Protein 3GZI (pdb70)

Nearest PDB structures (foldseek):
  3gzi-assembly1_A-2  TM=1.005E+00  e=3.594E-25  Shewanella loihica PV-4
  1rpw-assembly2_D  TM=6.498E-01  e=7.067E-05  Staphylococcus aureus
  5gpa-assembly1_A  TM=6.005E-01  e=4.406E-05  Halalkalibacterium halodurans C-125
  3ppb-assembly1_B  TM=5.880E-01  e=2.653E-04  Shewanella loihica PV-4
  3he0-assembly1_A  TM=5.519E-01  e=1.323E-03  Vibrio parahaemolyticus

CATH classification: 1.10.357.10

B-factor: mean 38.32, std 10.99, range [19.07, 81.08]

Structure (mmCIF, N/CA/C/O backbone):
data_3GZI
#
_entry.id   3GZI
#
_cell.length_a   77.830
_cell.length_b   45.836
_cell.length_c   68.694
_cell.angle_alpha   90.000
_cell.angle_beta   90.000
_cell.angle_gamma   90.000
#
_symmetry.space_group_name_H-M   'P 21 21 2'
#
loop_
_entity.id
_entity.type
_entity.pdbx_description
1 polymer 'Transcriptional regulator, TetR family'
2 non-polymer 'UNKNOWN LIGAND'
3 non-polymer 1,2-ETHANEDIOL
4 water water
#
loop_
_atom_site.group_PDB
_atom_site.id
_atom_site.type_symbol
_atom_site.label_atom_id
_atom_site.label_alt_id
_atom_site.label_comp_id
_atom_site.label_asym_id
_atom_site.label_entity_id
_atom_site.label_seq_id
_atom_site.pdbx_PDB_ins_code
_atom_site.Cartn_x
_atom_site.Cartn_y
_atom_site.Cartn_z
_atom_site.occupancy
_atom_site.B_iso_or_equiv
_atom_site.auth_seq_id
_atom_site.auth_comp_id
_atom_site.auth_asym_id
_atom_site.auth_atom_id
_atom_site.pdbx_PDB_model_num
ATOM 1 N N . VAL A 1 9 ? 11.766 7.087 62.738 1.00 52.23 8 VAL A N 1
ATOM 2 C CA . VAL A 1 9 ? 12.828 7.952 63.341 1.00 50.49 8 VAL A CA 1
ATOM 3 C C . VAL A 1 9 ? 13.866 8.253 62.251 1.00 48.54 8 VAL A C 1
ATOM 4 O O . VAL A 1 9 ? 14.300 7.358 61.514 1.00 49.59 8 VAL A O 1
ATOM 8 N N . GLY A 1 10 ? 14.243 9.519 62.146 1.00 44.81 9 GLY A N 1
ATOM 9 C CA . GLY A 1 10 ? 15.183 9.981 61.138 1.00 41.13 9 GLY A CA 1
ATOM 10 C C . GLY A 1 10 ? 14.693 9.799 59.713 1.00 38.12 9 GLY A C 1
ATOM 11 O O . GLY A 1 10 ? 13.507 9.623 59.474 1.00 33.60 9 GLY A O 1
ATOM 12 N N . ARG A 1 11 ? 15.630 9.832 58.772 1.00 37.18 10 ARG A N 1
ATOM 13 C CA . ARG A 1 11 ? 15.330 9.599 57.360 1.00 35.90 10 ARG A CA 1
ATOM 14 C C . ARG A 1 11 ? 16.053 8.355 56.878 1.00 31.10 10 ARG A C 1
ATOM 15 O O . ARG A 1 11 ? 17.124 8.467 56.288 1.00 31.52 10 ARG A O 1
ATOM 23 N N . PRO A 1 12 ? 15.456 7.165 57.115 1.00 27.97 11 PRO A N 1
ATOM 24 C CA . PRO A 1 12 ? 16.148 5.948 56.685 1.00 29.51 11 PRO A CA 1
ATOM 25 C C . PRO A 1 12 ? 16.219 5.805 55.175 1.00 28.86 11 PRO A C 1
ATOM 26 O O . PRO A 1 12 ? 15.360 6.313 54.439 1.00 30.24 11 PRO A O 1
ATOM 30 N N . SER A 1 13 ? 17.282 5.168 54.706 1.00 28.13 12 SER A N 1
ATOM 31 C CA . SER A 1 13 ? 17.442 4.900 53.274 1.00 28.51 12 SER A CA 1
ATOM 32 C C . SER A 1 13 ? 16.381 3.883 52.862 1.00 25.98 12 SER A C 1
ATOM 33 O O . SER A 1 13 ? 15.857 3.157 53.703 1.00 23.00 12 SER A O 1
ATOM 36 N N . GLY A 1 14 ? 16.036 3.844 51.580 1.00 28.25 13 GLY A N 1
ATOM 37 C CA . GLY A 1 14 ? 15.221 2.737 51.076 1.00 27.45 13 GLY A CA 1
ATOM 38 C C . GLY A 1 14 ? 15.805 1.380 51.403 1.00 28.44 13 GLY A C 1
ATOM 39 O O . GLY A 1 14 ? 15.057 0.422 51.711 1.00 25.54 13 GLY A O 1
ATOM 40 N N . ASP A 1 15 ? 17.143 1.311 51.384 1.00 29.47 14 ASP A N 1
ATOM 41 C CA . ASP A 1 15 ? 17.891 0.077 51.650 1.00 29.66 14 ASP A CA 1
ATOM 42 C C . ASP A 1 15 ? 17.713 -0.472 53.064 1.00 30.16 14 ASP A C 1
ATOM 43 O O . ASP A 1 15 ? 17.440 -1.695 53.236 1.00 28.86 14 ASP A O 1
ATOM 48 N N . THR A 1 16 ? 17.848 0.392 54.083 1.00 28.62 15 THR A N 1
ATOM 49 C CA . THR A 1 16 ? 17.586 -0.068 55.454 1.00 28.53 15 THR A CA 1
ATOM 50 C C . THR A 1 16 ? 16.100 -0.306 55.693 1.00 27.25 15 THR A C 1
ATOM 51 O O . THR A 1 16 ? 15.753 -1.233 56.419 1.00 28.09 15 THR A O 1
ATOM 55 N N . GLN A 1 17 ? 15.225 0.485 55.065 1.00 29.54 16 GLN A N 1
ATOM 56 C CA . GLN A 1 17 ? 13.778 0.268 55.207 1.00 30.71 16 GLN A CA 1
ATOM 57 C C . GLN A 1 17 ? 13.398 -1.100 54.684 1.00 32.27 16 GLN A C 1
ATOM 58 O O . GLN A 1 17 ? 12.642 -1.814 55.336 1.00 31.07 16 GLN A O 1
ATOM 64 N N . ASN A 1 18 ? 13.884 -1.417 53.478 1.00 29.91 17 ASN A N 1
ATOM 65 C CA . ASN A 1 18 ? 13.663 -2.712 52.861 1.00 30.11 17 ASN A CA 1
ATOM 66 C C . ASN A 1 18 ? 14.116 -3.890 53.723 1.00 27.98 17 ASN A C 1
ATOM 67 O O . ASN A 1 18 ? 13.417 -4.903 53.803 1.00 30.32 17 ASN A O 1
ATOM 72 N N A ARG A 1 19 ? 15.291 -3.749 54.322 0.50 28.40 18 ARG A N 1
ATOM 73 N N B ARG A 1 19 ? 15.300 -3.779 54.336 0.50 29.04 18 ARG A N 1
ATOM 74 C CA A ARG A 1 19 ? 15.820 -4.723 55.236 0.50 28.63 18 ARG A CA 1
ATOM 75 C CA B ARG A 1 19 ? 15.798 -4.800 55.254 0.50 30.27 18 ARG A CA 1
ATOM 76 C C A ARG A 1 19 ? 14.890 -4.958 56.430 0.50 30.06 18 ARG A C 1
ATOM 77 C C B ARG A 1 19 ? 14.866 -4.978 56.448 0.50 30.93 18 ARG A C 1
ATOM 78 O O A ARG A 1 19 ? 14.638 -6.102 56.818 0.50 32.18 18 ARG A O 1
ATOM 79 O O B ARG A 1 19 ? 14.585 -6.109 56.857 0.50 32.96 18 ARG A O 1
ATOM 94 N N . ASP A 1 20 ? 14.428 -3.861 57.022 1.00 30.29 19 ASP A N 1
ATOM 95 C CA . ASP A 1 20 ? 13.497 -3.887 58.161 1.00 32.38 19 ASP A CA 1
ATOM 96 C C . ASP A 1 20 ? 12.108 -4.372 57.749 1.00 31.71 19 ASP A C 1
ATOM 97 O O . ASP A 1 20 ? 11.468 -5.031 58.530 1.00 33.80 19 ASP A O 1
ATOM 102 N N . LYS A 1 21 ? 11.677 -4.090 56.517 1.00 32.82 20 LYS A N 1
ATOM 103 C CA . LYS A 1 21 ? 10.422 -4.654 55.984 1.00 33.62 20 LYS A CA 1
ATOM 104 C C . LYS A 1 21 ? 10.440 -6.181 55.963 1.00 31.42 20 LYS A C 1
ATOM 105 O O . LYS A 1 21 ? 9.453 -6.826 56.317 1.00 31.62 20 LYS A O 1
ATOM 111 N N . LEU A 1 22 ? 11.568 -6.770 55.558 1.00 31.34 21 LEU A N 1
ATOM 112 C CA . LEU A 1 22 ? 11.725 -8.205 55.548 1.00 28.01 21 LEU A CA 1
ATOM 113 C C . LEU A 1 22 ? 11.655 -8.794 56.948 1.00 28.92 21 LEU A C 1
ATOM 114 O O . LEU A 1 22 ? 10.980 -9.815 57.168 1.00 30.72 21 LEU A O 1
ATOM 119 N N A ILE A 1 23 ? 12.337 -8.161 57.899 0.50 28.43 22 ILE A N 1
ATOM 120 N N B ILE A 1 23 ? 12.348 -8.148 57.886 0.50 27.91 22 ILE A N 1
ATOM 121 C CA A ILE A 1 23 ? 12.314 -8.638 59.277 0.50 28.94 22 ILE A CA 1
ATOM 122 C CA B ILE A 1 23 ? 12.316 -8.534 59.297 0.50 28.80 22 ILE A CA 1
ATOM 123 C C A ILE A 1 23 ? 10.896 -8.507 59.849 0.50 32.43 22 ILE A C 1
ATOM 124 C C B ILE A 1 23 ? 10.886 -8.517 59.794 0.50 32.06 22 ILE A C 1
ATOM 125 O O A ILE A 1 23 ? 10.429 -9.411 60.551 0.50 31.18 22 ILE A O 1
ATOM 126 O O B ILE A 1 23 ? 10.410 -9.488 60.391 0.50 30.09 22 ILE A O 1
ATOM 135 N N . LEU A 1 24 ? 10.197 -7.407 59.535 1.00 35.27 23 LEU A N 1
ATOM 136 C CA . LEU A 1 24 ? 8.819 -7.253 59.985 1.00 38.77 23 LEU A CA 1
ATOM 137 C C . LEU A 1 24 ? 7.919 -8.344 59.381 1.00 36.33 23 LEU A C 1
ATOM 138 O O . LEU A 1 24 ? 7.180 -8.989 60.106 1.00 35.19 23 LEU A O 1
ATOM 143 N N . ALA A 1 25 ? 8.012 -8.549 58.068 1.00 33.40 24 ALA A N 1
ATOM 144 C CA . ALA A 1 25 ? 7.248 -9.592 57.382 1.00 32.48 24 ALA A CA 1
ATOM 145 C C . ALA A 1 25 ? 7.486 -10.983 57.957 1.00 35.38 24 ALA A C 1
ATOM 146 O O . ALA A 1 25 ? 6.554 -11.755 58.109 1.00 38.16 24 A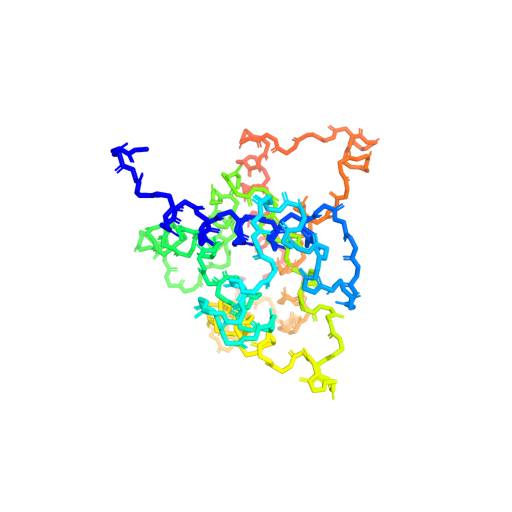LA A O 1
ATOM 148 N N . ALA A 1 26 ? 8.742 -11.317 58.246 1.00 36.58 25 ALA A N 1
ATOM 149 C CA . ALA A 1 26 ? 9.080 -12.571 58.947 1.00 35.38 25 ALA A CA 1
ATOM 150 C C . ALA A 1 26 ? 8.397 -12.663 60.289 1.00 38.51 25 ALA A C 1
ATOM 151 O O . ALA A 1 26 ? 7.823 -13.703 60.613 1.00 36.75 25 ALA A O 1
ATOM 153 N N . ARG A 1 27 ? 8.455 -11.590 61.074 1.00 38.16 26 ARG A N 1
ATOM 154 C CA . ARG A 1 27 ? 7.826 -11.589 62.383 1.00 42.17 26 ARG A CA 1
ATOM 155 C C . ARG A 1 27 ? 6.287 -11.840 62.262 1.00 45.16 26 ARG A C 1
ATOM 156 O O . ARG A 1 27 ? 5.725 -12.588 63.060 1.00 45.46 26 ARG A O 1
ATOM 164 N N . ASN A 1 28 ? 5.639 -11.243 61.252 1.00 43.63 27 ASN A N 1
ATOM 165 C CA . ASN A 1 28 ? 4.187 -11.403 61.061 1.00 46.52 27 ASN A CA 1
ATOM 166 C C . ASN A 1 28 ? 3.768 -12.755 60.522 1.00 49.25 27 ASN A C 1
ATOM 167 O O . ASN A 1 28 ? 2.786 -13.308 60.979 1.00 51.34 27 ASN A O 1
ATOM 172 N N . LEU A 1 29 ? 4.521 -13.320 59.585 1.00 56.11 28 LEU A N 1
ATOM 173 C CA . LEU A 1 29 ? 4.249 -14.684 59.109 1.00 62.15 28 LEU A CA 1
ATOM 174 C C . LEU A 1 29 ? 4.644 -15.747 60.166 1.00 66.03 28 LEU A C 1
ATOM 175 O O . LEU A 1 29 ? 4.803 -16.928 59.831 1.00 68.87 28 LEU A O 1
ATOM 180 N N . PHE A 1 30 ? 4.776 -15.305 61.426 1.00 66.13 29 PHE A N 1
ATOM 181 C CA . PHE A 1 30 ? 5.147 -16.125 62.574 1.00 65.38 29 PHE A CA 1
ATOM 182 C C . PHE A 1 30 ? 4.140 -15.877 63.700 1.00 66.87 29 PHE A C 1
ATOM 183 O O . PHE A 1 30 ? 3.578 -16.814 64.237 1.00 69.90 29 PHE A O 1
ATOM 191 N N . ILE A 1 31 ? 3.955 -14.613 64.079 1.00 66.87 30 ILE A N 1
ATOM 192 C CA . ILE A 1 31 ? 2.946 -14.231 65.058 1.00 68.26 30 ILE A CA 1
ATOM 193 C C . ILE A 1 31 ? 1.549 -14.529 64.500 1.00 69.18 30 ILE A C 1
ATOM 194 O O . ILE A 1 31 ? 0.759 -15.206 65.148 1.00 69.46 30 ILE A O 1
ATOM 199 N N . GLU A 1 32 ? 1.270 -14.042 63.292 1.00 69.96 31 GLU A N 1
ATOM 200 C CA . GLU A 1 32 ? -0.092 -14.033 62.741 1.00 71.72 31 GLU A CA 1
ATOM 201 C C . GLU A 1 32 ? -0.514 -15.219 61.873 1.00 71.55 31 GLU A C 1
ATOM 202 O O . GLU A 1 32 ? -1.714 -15.472 61.764 1.00 71.58 31 GLU A O 1
ATOM 208 N N . ARG A 1 33 ? 0.422 -15.934 61.249 1.00 71.04 32 ARG A N 1
ATOM 209 C CA . ARG A 1 33 ? 0.053 -16.695 60.049 1.00 71.71 32 ARG A CA 1
ATOM 210 C C . ARG A 1 33 ? 0.912 -17.959 59.747 1.00 71.15 32 ARG A C 1
ATOM 211 O O . ARG A 1 33 ? 1.381 -18.589 60.692 1.00 67.39 32 ARG A O 1
ATOM 213 N N . PRO A 1 34 ? 1.099 -18.327 58.436 1.00 73.52 33 PRO A N 1
ATOM 214 C CA . PRO A 1 34 ? 1.586 -19.657 57.970 1.00 74.15 33 PRO A CA 1
ATOM 215 C C . PRO A 1 34 ? 2.635 -20.456 58.785 1.00 75.53 33 PRO A C 1
ATOM 216 O O . PRO A 1 34 ? 3.193 -19.969 59.779 1.00 75.39 33 PRO A O 1
ATOM 220 N N . TYR A 1 35 ? 2.884 -21.688 58.333 1.00 75.85 34 TYR A N 1
ATOM 221 C CA . TYR A 1 35 ? 3.671 -22.656 59.092 1.00 77.96 34 TYR A CA 1
ATOM 222 C C . TYR A 1 35 ? 5.150 -22.745 58.647 1.00 79.45 34 TYR A C 1
ATOM 223 O O . TYR A 1 35 ? 5.970 -21.900 59.030 1.00 79.37 34 TYR A O 1
ATOM 225 N N . ALA A 1 36 ? 5.495 -23.759 57.854 1.00 81.08 35 ALA A N 1
ATOM 226 C CA . ALA A 1 36 ? 6.902 -24.171 57.713 1.00 80.50 35 ALA A CA 1
ATOM 227 C C . ALA A 1 36 ? 7.585 -23.481 56.537 1.00 79.61 35 ALA A C 1
ATOM 228 O O . ALA A 1 36 ? 8.302 -22.462 56.713 1.00 77.34 35 ALA A O 1
ATOM 230 N N . GLN A 1 37 ? 7.352 -24.045 55.347 1.00 77.20 36 GLN A N 1
ATOM 231 C CA . GLN A 1 37 ? 7.893 -23.508 54.113 1.00 76.01 36 GLN A CA 1
ATOM 232 C C . GLN A 1 37 ? 6.972 -22.406 53.561 1.00 72.91 36 GLN A C 1
ATOM 233 O O . GLN A 1 37 ? 6.253 -22.601 52.573 1.00 74.04 36 GLN A O 1
ATOM 235 N N . VAL A 1 38 ? 6.986 -21.259 54.243 1.00 68.37 37 VAL A N 1
ATOM 236 C CA . VAL A 1 38 ? 6.633 -19.987 53.627 1.00 61.61 37 VAL A CA 1
ATOM 237 C C . VAL A 1 38 ? 7.829 -19.716 52.764 1.00 54.98 37 VAL A C 1
ATOM 238 O O . VAL A 1 38 ? 8.952 -19.849 53.225 1.00 56.18 37 VAL A O 1
ATOM 242 N N . SER A 1 39 ? 7.609 -19.363 51.513 1.00 50.92 38 SER A N 1
ATOM 243 C CA . SER A 1 39 ? 8.708 -19.206 50.590 1.00 47.89 38 SER A CA 1
ATOM 244 C C . SER A 1 39 ? 9.345 -17.823 50.739 1.00 44.91 38 SER A C 1
ATOM 245 O O . SER A 1 39 ? 8.792 -16.922 51.352 1.00 38.66 38 SER A O 1
ATOM 248 N N . ILE A 1 40 ? 10.516 -17.676 50.141 1.00 44.31 39 ILE A N 1
ATOM 249 C CA . ILE A 1 40 ? 11.140 -16.376 50.008 1.00 43.32 39 ILE A CA 1
ATOM 250 C C . ILE A 1 40 ? 10.193 -15.431 49.257 1.00 44.56 39 ILE A C 1
ATOM 251 O O . ILE A 1 40 ? 9.986 -14.294 49.692 1.00 44.55 39 ILE A O 1
ATOM 256 N N A ARG A 1 41 ? 9.617 -15.907 48.148 0.50 45.01 40 ARG A N 1
ATOM 257 N N B ARG A 1 41 ? 9.596 -15.908 48.168 0.50 45.71 40 ARG A N 1
ATOM 258 C CA A ARG A 1 41 ? 8.715 -15.091 47.309 0.50 45.39 40 ARG A CA 1
ATOM 259 C CA B ARG A 1 41 ? 8.753 -15.056 47.321 0.50 46.95 40 ARG A CA 1
ATOM 260 C C A ARG A 1 41 ? 7.572 -14.494 48.132 0.50 44.81 40 ARG A C 1
ATOM 261 C C B ARG A 1 41 ? 7.535 -14.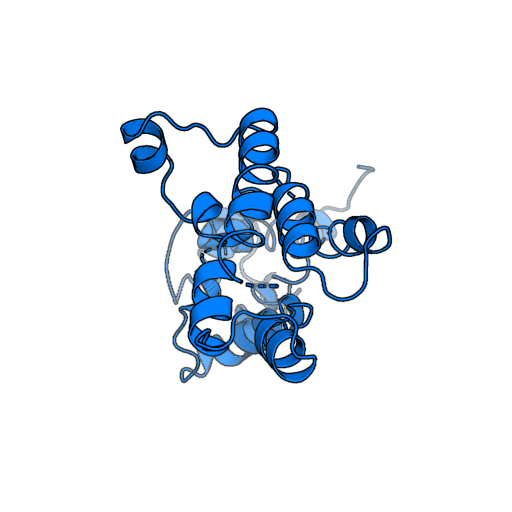511 48.089 0.50 45.61 40 ARG A C 1
ATOM 262 O O A ARG A 1 41 ? 7.248 -13.318 47.991 0.50 45.52 40 ARG A O 1
ATOM 263 O O B ARG A 1 41 ? 7.125 -13.375 47.869 0.50 46.66 40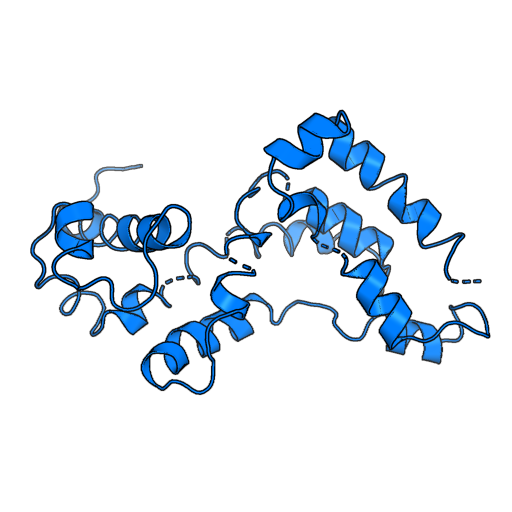 ARG A O 1
ATOM 278 N N . GLU A 1 42 ? 6.991 -15.305 49.009 1.00 44.56 41 GLU A N 1
ATOM 279 C CA . GLU A 1 42 ? 5.890 -14.870 49.866 1.00 46.81 41 GLU A CA 1
ATOM 280 C C . GLU A 1 42 ? 6.284 -13.840 50.935 1.00 46.44 41 GLU A C 1
ATOM 281 O O . GLU A 1 42 ? 5.528 -12.886 51.202 1.00 47.25 41 GLU A O 1
ATOM 287 N N . ILE A 1 43 ? 7.436 -14.048 51.575 1.00 42.48 42 ILE A N 1
ATOM 288 C CA . ILE A 1 43 ? 7.950 -13.074 52.546 1.00 40.74 42 ILE A CA 1
ATOM 289 C C . ILE A 1 43 ? 8.182 -11.729 51.844 1.00 37.45 42 ILE A C 1
ATOM 290 O O . ILE A 1 43 ? 7.816 -10.682 52.379 1.00 36.48 42 ILE A O 1
ATOM 295 N N . ALA A 1 44 ? 8.826 -11.770 50.673 1.00 35.51 43 ALA A N 1
ATOM 296 C CA . ALA A 1 44 ? 9.186 -10.552 49.923 1.00 36.25 43 ALA A CA 1
ATOM 297 C C . ALA A 1 44 ? 7.947 -9.824 49.395 1.00 35.52 43 ALA A C 1
ATOM 298 O O . ALA A 1 44 ? 7.905 -8.597 49.334 1.00 34.76 43 ALA A O 1
ATOM 300 N N . SER A 1 45 ? 6.942 -10.587 49.000 1.00 36.17 44 SER A N 1
ATOM 301 C CA . SER A 1 45 ? 5.655 -10.016 48.586 1.00 41.39 44 SER A CA 1
ATOM 302 C C . SER A 1 45 ? 4.948 -9.327 49.787 1.00 40.45 44 SER A C 1
ATOM 303 O O . SER A 1 45 ? 4.467 -8.196 49.673 1.00 38.10 44 SER A O 1
ATOM 306 N N . LEU A 1 46 ? 4.940 -9.970 50.948 1.00 41.04 45 LEU A N 1
ATOM 307 C CA . LEU A 1 46 ? 4.399 -9.314 52.138 1.00 40.78 45 LEU A CA 1
ATOM 308 C C . LEU A 1 46 ? 5.189 -8.008 52.480 1.00 41.85 45 LEU A C 1
ATOM 309 O O . LEU A 1 46 ? 4.597 -6.971 52.788 1.00 37.69 45 LEU A O 1
ATOM 314 N N . ALA A 1 47 ? 6.520 -8.061 52.371 1.00 41.73 46 ALA A N 1
ATOM 315 C CA . ALA A 1 47 ? 7.403 -6.928 52.719 1.00 39.21 46 ALA A CA 1
ATOM 316 C C . ALA A 1 47 ? 7.287 -5.822 51.707 1.00 39.86 46 ALA A C 1
ATOM 317 O O . ALA A 1 47 ? 7.513 -4.649 52.012 1.00 38.97 46 ALA A O 1
ATOM 319 N N . GLY A 1 48 ? 6.972 -6.207 50.473 1.00 41.27 47 GLY A N 1
ATOM 320 C CA . GLY A 1 48 ? 6.921 -5.286 49.378 1.00 38.59 47 GLY A CA 1
ATOM 321 C C . GLY A 1 48 ? 8.299 -5.013 48.822 1.00 41.21 47 GLY A C 1
ATOM 322 O O . GLY A 1 48 ? 8.551 -3.887 48.389 1.00 42.22 47 GLY A O 1
ATOM 323 N N . THR A 1 49 ? 9.167 -6.041 48.787 1.00 38.77 48 THR A N 1
ATOM 324 C CA . THR A 1 49 ? 10.553 -5.919 48.295 1.00 37.05 48 THR A CA 1
ATOM 325 C C . THR A 1 49 ? 10.839 -6.957 47.229 1.00 36.30 48 THR A C 1
ATOM 326 O O . THR A 1 49 ? 10.109 -7.917 47.100 1.00 37.84 48 THR A O 1
ATOM 330 N N . ASP A 1 50 ? 11.911 -6.746 46.473 1.00 40.18 49 ASP A N 1
ATOM 331 C CA . ASP A 1 50 ? 12.493 -7.774 45.610 1.00 42.88 49 ASP A CA 1
ATOM 332 C C . ASP A 1 50 ? 12.800 -9.007 46.437 1.00 43.20 49 ASP A C 1
ATOM 333 O O . ASP A 1 50 ? 13.382 -8.871 47.503 1.00 41.06 49 ASP A O 1
ATOM 338 N N . PRO A 1 51 ? 12.382 -10.211 45.968 1.00 46.44 50 PRO A N 1
ATOM 339 C CA . PRO A 1 51 ? 12.668 -11.454 46.693 1.00 45.56 50 PRO A CA 1
ATOM 340 C C . PRO A 1 51 ? 14.164 -11.772 46.809 1.00 41.48 50 PRO A C 1
ATOM 341 O O . PRO A 1 51 ? 14.557 -12.530 47.693 1.00 43.54 50 PRO A O 1
ATOM 345 N N . GLY A 1 52 ? 14.961 -11.196 45.924 1.00 38.88 51 GLY A N 1
ATOM 346 C CA . GLY A 1 52 ? 16.411 -11.328 45.952 1.00 37.81 51 GLY A CA 1
ATOM 347 C C . GLY A 1 52 ? 17.077 -10.713 47.172 1.00 35.67 51 GLY A C 1
ATOM 348 O O . GLY A 1 52 ? 18.202 -11.088 47.501 1.00 33.07 51 GLY A O 1
ATOM 349 N N . LEU A 1 53 ? 16.403 -9.762 47.822 1.00 33.78 52 LEU A N 1
ATOM 350 C CA . LEU A 1 53 ? 16.948 -9.112 49.014 1.00 31.35 52 LEU A CA 1
ATOM 351 C C . LEU A 1 53 ? 17.019 -9.979 50.263 1.00 29.59 52 LEU A C 1
ATOM 352 O O . LEU A 1 53 ? 17.716 -9.621 51.182 1.00 31.73 52 LEU A O 1
ATOM 357 N N A ILE A 1 54 ? 16.304 -11.104 50.303 0.50 29.44 53 ILE A N 1
ATOM 358 N N B ILE A 1 54 ? 16.291 -11.094 50.312 0.50 29.38 53 ILE A N 1
ATOM 359 C CA A ILE A 1 54 ? 16.387 -12.002 51.441 0.50 29.65 53 ILE A CA 1
ATOM 360 C CA B ILE A 1 54 ? 16.394 -11.995 51.445 0.50 29.59 53 ILE A CA 1
ATOM 361 C C A ILE A 1 54 ? 17.782 -12.642 51.464 0.50 30.36 53 ILE A C 1
ATOM 362 C C B ILE A 1 54 ? 17.796 -12.618 51.456 0.50 30.15 53 ILE A C 1
ATOM 363 O O A ILE A 1 54 ? 18.498 -12.577 52.471 0.50 29.88 53 ILE A O 1
ATOM 364 O O B ILE A 1 54 ? 18.527 -12.524 52.449 0.50 29.38 53 ILE A O 1
ATOM 373 N N . ARG A 1 55 ? 18.176 -13.237 50.349 1.00 31.03 54 ARG A N 1
ATOM 374 C CA . ARG A 1 55 ? 19.519 -13.774 50.228 1.00 31.94 54 ARG A CA 1
ATOM 375 C C . ARG A 1 55 ? 20.570 -12.652 50.300 1.00 31.70 54 ARG A C 1
ATOM 376 O O . ARG A 1 55 ? 21.607 -12.855 50.941 1.00 33.48 54 ARG A O 1
ATOM 379 N N . TYR A 1 56 ? 20.293 -11.457 49.748 1.00 31.13 55 TYR A N 1
ATOM 380 C CA . TYR A 1 56 ? 21.266 -10.374 49.798 1.00 30.89 55 TYR A CA 1
ATOM 381 C C . TYR A 1 56 ? 21.558 -9.945 51.239 1.00 32.71 55 TYR A C 1
ATOM 382 O O . TYR A 1 56 ? 22.728 -9.878 51.649 1.00 31.96 55 TYR A O 1
ATOM 391 N N . TYR A 1 57 ? 20.520 -9.619 52.000 1.00 31.61 56 TYR A N 1
ATOM 392 C CA . TYR A 1 57 ? 20.712 -9.132 53.376 1.00 30.40 56 TYR A CA 1
ATOM 393 C 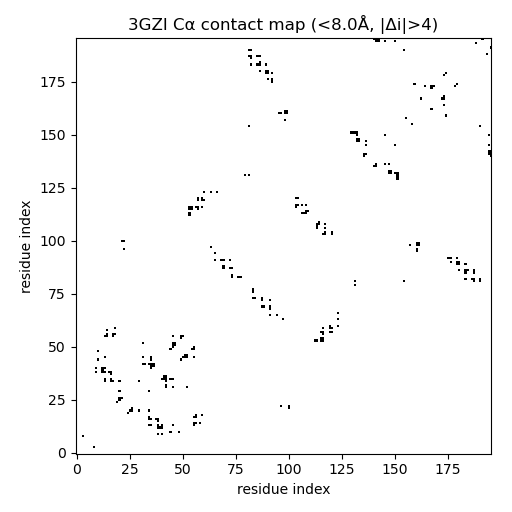C . TYR A 1 57 ? 21.008 -10.214 54.370 1.00 30.83 56 TYR A C 1
ATOM 394 O O . TYR A 1 57 ? 21.706 -9.978 55.354 1.00 30.65 56 TYR A O 1
ATOM 403 N N . PHE A 1 58 ? 20.458 -11.399 54.156 1.00 30.57 57 PHE A N 1
ATOM 404 C CA . PHE A 1 58 ? 20.490 -12.413 55.216 1.00 31.73 57 PHE A CA 1
ATOM 405 C C . PHE A 1 58 ? 21.144 -13.743 54.839 1.00 31.14 57 PHE A C 1
ATOM 406 O O . PHE A 1 58 ? 21.325 -14.565 55.709 1.00 33.12 57 PHE A O 1
ATOM 414 N N . GLY A 1 59 ? 21.474 -13.962 53.570 1.00 33.11 58 GLY A N 1
ATOM 415 C CA . GLY A 1 59 ? 22.056 -15.252 53.132 1.00 32.16 58 GLY A CA 1
ATOM 416 C C . GLY A 1 59 ? 20.990 -16.305 52.912 1.00 33.69 58 GLY A C 1
ATOM 417 O O . GLY A 1 59 ? 20.928 -16.947 51.876 1.00 36.62 58 GLY A O 1
ATOM 418 N N . SER A 1 60 ? 20.133 -16.505 53.901 1.00 32.09 59 SER A N 1
ATOM 419 C CA . SER A 1 60 ? 19.100 -17.535 53.806 1.00 34.65 59 SER A CA 1
ATOM 420 C C . SER A 1 60 ? 17.845 -17.088 54.506 1.00 31.12 59 SER A C 1
ATOM 421 O O . SER A 1 60 ? 17.873 -16.176 55.296 1.00 31.73 59 SER A O 1
ATOM 424 N N . LYS A 1 61 ? 16.737 -17.758 54.210 1.00 32.67 60 LYS A N 1
ATOM 425 C CA . LYS A 1 61 ? 15.470 -17.575 54.904 1.00 36.24 60 LYS A CA 1
ATOM 426 C C . LYS A 1 61 ? 15.578 -17.897 56.406 1.00 33.36 60 LYS A C 1
ATOM 427 O O . LYS A 1 61 ? 14.948 -17.243 57.259 1.00 32.07 60 LYS A O 1
ATOM 433 N N . GLU A 1 62 ? 16.377 -18.921 56.711 1.00 35.49 61 GLU A N 1
ATOM 434 C CA . GLU A 1 62 ? 16.596 -19.364 58.090 1.00 34.09 61 GLU A CA 1
ATOM 435 C C . GLU A 1 62 ? 17.327 -18.300 58.899 1.00 33.08 61 GLU A C 1
ATOM 436 O O . GLU A 1 62 ? 16.976 -18.026 60.057 1.00 29.42 61 GLU A O 1
ATOM 442 N N . LYS A 1 63 ? 18.310 -17.652 58.286 1.00 31.37 62 LYS A N 1
ATOM 443 C CA . LYS A 1 63 ? 19.020 -16.556 58.959 1.00 27.87 62 LYS A CA 1
ATOM 444 C C . LYS A 1 63 ? 18.161 -15.292 59.104 1.00 29.19 62 LYS A C 1
ATOM 445 O O . LYS A 1 63 ? 18.300 -14.560 60.093 1.00 32.08 62 LYS A O 1
ATOM 451 N N . LEU A 1 64 ? 17.268 -15.040 58.147 1.00 27.87 63 LEU A N 1
ATOM 452 C CA . LEU A 1 64 ? 16.283 -13.977 58.299 1.00 29.76 63 LEU A CA 1
ATOM 453 C C . LEU A 1 64 ? 15.433 -14.234 59.541 1.00 29.01 63 LEU A C 1
ATOM 454 O O . LEU A 1 64 ? 15.276 -13.354 60.397 1.00 28.61 63 LEU A O 1
ATOM 459 N N . PHE A 1 65 ? 14.909 -15.447 59.661 1.00 30.97 64 PHE A N 1
ATOM 460 C CA . PHE A 1 65 ? 14.125 -15.803 60.851 1.00 28.32 64 PHE A CA 1
ATOM 461 C C . PHE A 1 65 ? 14.904 -15.729 62.156 1.00 30.63 64 PHE A C 1
ATOM 462 O O . PHE A 1 65 ? 14.389 -15.166 63.138 1.00 28.47 64 PHE A O 1
ATOM 470 N N A SER A 1 66 ? 16.126 -16.270 62.215 0.50 29.99 65 SER A N 1
ATOM 471 N N B SER A 1 66 ? 16.118 -16.286 62.177 0.50 29.94 65 SER A N 1
ATOM 472 C CA A SER A 1 66 ? 16.910 -16.129 63.465 0.50 31.10 65 SER A CA 1
ATOM 473 C CA B SER A 1 66 ? 16.989 -16.170 63.359 0.50 31.36 65 SER A CA 1
ATOM 474 C C A SER A 1 66 ? 17.200 -14.667 63.793 0.50 32.74 65 SER A C 1
ATOM 475 C C B SER A 1 66 ? 17.198 -14.706 63.761 0.50 32.87 65 SER A C 1
ATOM 476 O O A SER A 1 66 ? 17.146 -14.266 64.966 0.50 33.26 65 SER A O 1
ATOM 477 O O B SER A 1 66 ? 17.095 -14.352 64.944 0.50 33.79 65 SER A O 1
ATOM 482 N N . THR A 1 67 ? 17.526 -13.875 62.775 1.00 30.31 66 THR A N 1
ATOM 483 C CA . THR A 1 67 ? 17.792 -12.449 62.995 1.00 33.13 66 THR A CA 1
ATOM 484 C C . THR A 1 67 ? 16.526 -11.735 63.527 1.00 31.75 66 THR A C 1
ATOM 485 O O . THR A 1 67 ? 16.587 -10.981 64.472 1.00 32.05 66 THR A O 1
ATOM 497 N N . ILE A 1 69 ? 14.258 -13.124 65.333 1.00 35.35 68 ILE A N 1
ATOM 498 C CA . ILE A 1 69 ? 14.042 -13.587 66.719 1.00 35.51 68 ILE A CA 1
ATOM 499 C C . ILE A 1 69 ? 14.925 -12.772 67.677 1.00 32.97 68 ILE A C 1
ATOM 500 O O . ILE A 1 69 ? 14.458 -12.267 68.716 1.00 35.57 68 ILE A O 1
ATOM 505 N N . HIS A 1 70 ? 16.189 -12.582 67.307 1.00 31.20 69 HIS A N 1
ATOM 506 C CA . HIS A 1 70 ? 17.106 -11.815 68.175 1.00 33.22 69 HIS A CA 1
ATOM 507 C C . HIS A 1 70 ? 16.652 -10.370 68.311 1.00 33.98 69 HIS A C 1
ATOM 508 O O . HIS A 1 70 ? 16.618 -9.824 69.431 1.00 34.14 69 HIS A O 1
ATOM 515 N N . GLU A 1 71 ? 16.272 -9.748 67.189 1.00 31.92 70 GLU A N 1
ATOM 516 C CA . GLU A 1 71 ? 15.871 -8.354 67.203 1.00 32.28 70 GLU A CA 1
ATOM 517 C C . GLU A 1 71 ? 14.602 -8.169 67.987 1.00 28.98 70 GLU A C 1
ATOM 518 O O . GLU A 1 71 ? 14.457 -7.190 68.701 1.00 34.27 70 GLU A O 1
ATOM 524 N N . THR A 1 72 ? 13.673 -9.092 67.864 1.00 31.17 71 THR A N 1
ATOM 525 C CA . THR A 1 72 ? 12.427 -9.028 68.611 1.00 32.42 71 THR A CA 1
ATOM 526 C C . THR A 1 72 ? 12.684 -9.160 70.119 1.00 33.29 71 THR A C 1
ATOM 527 O O . THR A 1 72 ? 12.031 -8.489 70.912 1.00 32.75 71 THR A O 1
ATOM 531 N N . ALA A 1 73 ? 13.653 -10.012 70.489 1.00 30.47 72 ALA A N 1
ATOM 532 C CA . ALA A 1 73 ? 13.968 -10.355 71.869 1.00 30.08 72 ALA A CA 1
ATOM 533 C C . ALA A 1 73 ? 14.797 -9.320 72.585 1.00 34.08 72 ALA A C 1
ATOM 534 O O . ALA A 1 73 ? 14.641 -9.179 73.799 1.00 34.36 72 ALA A O 1
ATOM 544 N N . PRO A 1 75 ? 15.039 -5.996 73.128 1.00 32.92 74 PRO A N 1
ATOM 545 C CA . PRO A 1 75 ? 14.500 -5.025 74.074 1.00 36.18 74 PRO A CA 1
ATOM 546 C C . PRO A 1 75 ? 13.695 -5.669 75.206 1.00 33.73 74 PRO A C 1
ATOM 547 O O . PRO A 1 75 ? 13.645 -5.131 76.310 1.00 37.04 74 PRO A O 1
ATOM 551 N N . VAL A 1 76 ? 13.058 -6.798 74.917 1.00 33.23 75 VAL A N 1
ATOM 552 C CA . VAL A 1 76 ? 12.336 -7.564 75.914 1.00 32.86 75 VAL A CA 1
ATOM 553 C C . VAL A 1 76 ? 13.312 -8.032 77.011 1.00 30.67 75 VAL A C 1
ATOM 554 O O . VAL A 1 76 ? 13.047 -7.807 78.191 1.00 34.02 75 VAL A O 1
ATOM 558 N N . LEU A 1 77 ? 14.419 -8.686 76.616 1.00 27.80 76 LEU A N 1
ATOM 559 C CA . LEU A 1 77 ? 15.417 -9.183 77.557 1.00 30.53 76 LEU A CA 1
ATOM 560 C C . LEU A 1 77 ? 16.099 -8.041 78.293 1.00 30.58 76 LEU A C 1
ATOM 561 O O . LEU A 1 77 ? 16.479 -8.202 79.451 1.00 30.75 76 LEU A O 1
ATOM 566 N N . ALA A 1 78 ? 16.283 -6.901 77.621 1.00 31.71 77 ALA A N 1
ATOM 567 C CA . ALA A 1 78 ? 16.900 -5.735 78.274 1.00 33.66 77 ALA A CA 1
ATOM 568 C C . ALA A 1 78 ? 15.978 -5.235 79.395 1.00 33.47 77 ALA A C 1
ATOM 569 O O . ALA A 1 78 ? 16.415 -5.018 80.520 1.00 32.97 77 ALA A O 1
ATOM 571 N N . GLN A 1 79 ? 14.702 -5.070 79.080 1.00 33.60 78 GLN A N 1
ATOM 572 C CA . GLN A 1 79 ? 13.730 -4.665 80.087 1.00 33.35 78 GLN A CA 1
ATOM 573 C C . GLN A 1 79 ? 13.655 -5.638 81.290 1.00 30.59 78 GLN A C 1
ATOM 574 O O . GLN A 1 79 ? 13.665 -5.189 82.428 1.00 31.73 78 GLN A O 1
ATOM 580 N N A LEU A 1 80 ? 13.602 -6.937 81.030 0.50 31.00 79 LEU A N 1
ATOM 581 N N B LEU A 1 80 ? 13.559 -6.948 81.038 0.50 31.88 79 LEU A N 1
ATOM 582 C CA A LEU A 1 80 ? 13.559 -7.919 82.107 0.50 30.57 79 LEU A CA 1
ATOM 583 C CA B LEU A 1 80 ? 13.582 -7.955 82.125 0.50 32.52 79 LEU A CA 1
ATOM 584 C C A LEU A 1 80 ? 14.834 -7.892 82.949 0.50 32.37 79 LEU A C 1
ATOM 585 C C B LEU A 1 80 ? 14.835 -7.822 82.966 0.50 33.17 79 LEU A C 1
ATOM 586 O O A LEU A 1 80 ? 14.777 -8.039 84.175 0.50 32.58 79 LEU A O 1
ATOM 587 O O B LEU A 1 80 ? 14.771 -7.854 84.199 0.50 33.16 79 LEU A O 1
ATOM 596 N N . HIS A 1 81 ? 15.984 -7.708 82.299 1.00 32.36 80 HIS A N 1
ATOM 597 C CA . HIS A 1 81 ? 17.256 -7.644 83.017 1.00 33.02 80 HIS A CA 1
ATOM 598 C C . HIS A 1 81 ? 17.286 -6.403 83.906 1.00 34.78 80 HIS A C 1
ATOM 599 O O . HIS A 1 81 ? 17.672 -6.470 85.073 1.00 34.18 80 HIS A O 1
ATOM 606 N N . LYS A 1 82 ? 16.811 -5.294 83.365 1.00 35.99 81 LYS A N 1
ATOM 607 C CA . LYS A 1 82 ? 16.727 -4.038 84.111 1.00 37.92 81 LYS A CA 1
ATOM 608 C C . LYS A 1 82 ? 15.786 -4.209 85.315 1.00 35.11 81 LYS A C 1
ATOM 609 O O . LYS A 1 82 ? 16.133 -3.837 86.438 1.00 34.46 81 LYS A O 1
ATOM 613 N N . ALA A 1 83 ? 14.618 -4.803 85.076 1.00 34.83 82 ALA A N 1
ATOM 614 C CA . ALA A 1 83 ? 13.619 -5.063 86.138 1.00 34.70 82 ALA A CA 1
ATOM 615 C C . ALA A 1 83 ? 14.130 -5.961 87.254 1.00 36.06 82 ALA A C 1
ATOM 616 O O . ALA A 1 83 ? 13.718 -5.835 88.413 1.00 39.67 82 ALA A O 1
ATOM 618 N N . ARG A 1 84 ? 15.007 -6.895 86.908 1.00 38.58 83 ARG A N 1
ATOM 619 C CA . ARG A 1 84 ? 15.501 -7.872 87.868 1.00 39.52 83 ARG A CA 1
ATOM 620 C C . ARG A 1 84 ? 16.764 -7.441 88.597 1.00 43.61 83 ARG A C 1
ATOM 621 O O . ARG A 1 84 ? 17.108 -8.065 89.593 1.00 44.08 83 ARG A O 1
ATOM 629 N N . ARG A 1 85 ? 17.476 -6.420 88.101 1.00 47.95 84 ARG A N 1
ATOM 630 C CA . ARG A 1 85 ? 18.629 -5.857 88.830 1.00 51.29 84 ARG A CA 1
ATOM 631 C C . ARG A 1 85 ? 18.251 -5.496 90.290 1.00 54.76 84 ARG A C 1
ATOM 632 O O . ARG A 1 85 ? 19.023 -5.733 91.233 1.00 54.51 84 ARG A O 1
ATOM 640 N N . GLU A 1 86 ? 17.047 -4.948 90.449 1.00 57.78 85 GLU A N 1
ATOM 641 C CA . GLU A 1 86 ? 16.503 -4.531 91.749 1.00 59.67 85 GLU A CA 1
ATOM 642 C C . GLU A 1 86 ? 16.179 -5.662 92.772 1.00 62.98 85 GLU A C 1
ATOM 643 O O . GLU A 1 86 ? 15.922 -5.371 93.946 1.00 63.99 85 GLU A O 1
ATOM 646 N N . THR A 1 87 ? 16.203 -6.930 92.348 1.00 62.77 86 THR A N 1
ATOM 647 C CA . THR A 1 87 ? 15.499 -8.008 93.076 1.00 61.40 86 THR A CA 1
ATOM 648 C C . THR A 1 87 ? 16.410 -8.978 93.812 1.00 63.64 86 THR A C 1
ATOM 649 O O . THR A 1 87 ? 17.619 -8.971 93.605 1.00 62.43 86 THR A O 1
ATOM 653 N N . ARG A 1 88 ? 15.804 -9.844 94.635 1.00 66.86 87 ARG A N 1
ATOM 654 C CA . ARG A 1 88 ? 16.553 -10.683 95.593 1.00 67.82 87 ARG A CA 1
ATOM 655 C C . ARG A 1 88 ? 16.915 -12.094 95.091 1.00 67.74 87 ARG A C 1
ATOM 656 O O . ARG A 1 88 ? 16.240 -12.675 94.213 1.00 62.99 87 ARG A O 1
ATOM 659 N N . GLN A 1 89 ? 18.012 -12.601 95.672 1.00 69.26 88 GLN A N 1
ATOM 660 C CA . GLN A 1 89 ? 18.577 -13.923 95.377 1.00 68.97 88 GLN A CA 1
ATOM 661 C C . GLN A 1 89 ? 17.471 -14.965 95.374 1.00 67.26 88 GLN A C 1
ATOM 662 O O . GLN A 1 89 ? 16.509 -14.898 96.152 1.00 67.19 88 GLN A O 1
ATOM 664 N N . GLU A 1 90 ? 17.643 -15.954 94.516 1.00 64.68 89 GLU A N 1
ATOM 665 C CA . GLU A 1 90 ? 16.504 -16.503 93.829 1.00 60.67 89 GLU A CA 1
ATOM 666 C C . GLU A 1 90 ? 15.191 -16.629 94.612 1.00 54.73 89 GLU A C 1
ATOM 667 O O . GLU A 1 90 ? 15.016 -17.408 95.557 1.00 54.03 89 GLU A O 1
ATOM 673 N N . SER A 1 91 ? 14.278 -15.802 94.129 1.00 47.10 90 SER A N 1
ATOM 674 C CA . SER A 1 91 ? 12.979 -15.597 94.655 1.00 38.83 90 SER A CA 1
ATOM 675 C C . SER A 1 91 ? 12.088 -15.868 93.463 1.00 33.35 90 SER A C 1
ATOM 676 O O . SER A 1 91 ? 12.090 -15.094 92.510 1.00 30.61 90 SER A O 1
ATOM 679 N N . PRO A 1 92 ? 11.375 -16.992 93.469 1.00 28.43 91 PRO A N 1
ATOM 680 C CA . PRO A 1 92 ? 10.333 -17.248 92.459 1.00 33.43 91 PRO A CA 1
ATOM 681 C C . PRO A 1 92 ? 9.346 -16.109 92.235 1.00 34.77 91 PRO A C 1
ATOM 682 O O . PRO A 1 92 ? 9.003 -15.783 91.069 1.00 32.06 91 PRO A O 1
ATOM 686 N N . ALA A 1 93 ? 8.907 -15.518 93.341 1.00 30.88 92 ALA A N 1
ATOM 687 C CA . ALA A 1 93 ? 8.004 -14.380 93.321 1.00 34.34 92 ALA A CA 1
ATOM 688 C C . ALA A 1 93 ? 8.548 -13.192 92.504 1.00 32.09 92 ALA A C 1
ATOM 689 O O . ALA A 1 93 ? 7.833 -12.637 91.677 1.00 33.70 92 ALA A O 1
ATOM 691 N N . ALA A 1 94 ? 9.799 -12.809 92.730 1.00 31.58 93 ALA A N 1
ATOM 692 C CA . ALA A 1 94 ? 10.398 -11.696 91.993 1.00 33.28 93 ALA A CA 1
ATOM 693 C C . ALA A 1 94 ? 10.493 -11.996 90.498 1.00 33.63 93 ALA A C 1
ATOM 694 O O . ALA A 1 94 ? 10.328 -11.090 89.672 1.00 30.47 93 ALA A O 1
ATOM 696 N N . LEU A 1 95 ? 10.759 -13.261 90.149 1.00 30.95 94 LEU A N 1
ATOM 697 C CA . LEU A 1 95 ? 10.892 -13.655 88.747 1.00 33.75 94 LEU A CA 1
ATOM 698 C C . LEU A 1 95 ? 9.553 -13.481 88.076 1.00 32.14 94 LEU A C 1
ATOM 699 O O . LEU A 1 95 ? 9.492 -13.056 86.933 1.00 30.42 94 LEU A O 1
ATOM 704 N N . LEU A 1 96 ? 8.488 -13.830 88.798 1.00 35.03 95 LEU A N 1
ATOM 705 C CA . LEU A 1 96 ? 7.133 -13.847 88.257 1.00 31.81 95 LEU A CA 1
ATOM 706 C C . LEU A 1 96 ? 6.616 -12.424 88.173 1.00 31.22 95 LEU A C 1
ATOM 707 O O . LEU A 1 96 ? 6.029 -12.048 87.176 1.00 31.14 95 LEU A O 1
ATOM 712 N N . GLN A 1 97 ? 6.837 -11.635 89.218 1.00 31.14 96 GLN A N 1
ATOM 713 C CA . GLN A 1 97 ? 6.435 -10.210 89.234 1.00 32.13 96 GLN A CA 1
ATOM 714 C C . GLN A 1 97 ? 7.072 -9.433 88.089 1.00 31.46 96 GLN A C 1
ATOM 715 O O . GLN A 1 97 ? 6.393 -8.706 87.396 1.00 31.61 96 GLN A O 1
ATOM 721 N N . THR A 1 98 ? 8.379 -9.605 87.876 1.00 34.83 97 THR A N 1
ATOM 722 C CA . THR A 1 98 ? 9.088 -8.881 86.805 1.00 32.11 97 THR A CA 1
ATOM 723 C C . THR A 1 98 ? 8.715 -9.422 85.383 1.00 31.62 97 THR A C 1
ATOM 724 O O . THR A 1 98 ? 8.612 -8.671 84.425 1.00 29.81 97 THR A O 1
ATOM 728 N N . TYR A 1 99 ? 8.564 -10.733 85.247 1.00 31.88 98 TYR A N 1
ATOM 729 C CA . TYR A 1 99 ? 8.016 -11.332 84.041 1.00 31.89 98 TYR A CA 1
ATOM 730 C C . TYR A 1 99 ? 6.675 -10.687 83.663 1.00 33.28 98 TYR A C 1
ATOM 731 O O . TYR A 1 99 ? 6.470 -10.324 82.510 1.00 31.04 98 TYR A O 1
ATOM 740 N N . TYR A 1 100 ? 5.743 -10.571 84.611 1.00 31.03 99 TYR A N 1
ATOM 741 C CA . TYR A 1 100 ? 4.432 -9.974 84.309 1.00 31.22 99 TYR A CA 1
ATOM 742 C C . TYR A 1 100 ? 4.583 -8.511 83.943 1.00 32.65 99 TYR A C 1
ATOM 743 O O . TYR A 1 100 ? 3.883 -7.995 83.059 1.00 34.14 99 TYR A O 1
ATOM 752 N N . SER A 1 101 ? 5.493 -7.836 84.621 1.00 30.69 100 SER A N 1
ATOM 753 C CA . SER A 1 101 ? 5.686 -6.419 84.342 1.00 33.88 100 SER A CA 1
ATOM 754 C C . SER A 1 101 ? 6.183 -6.199 82.933 1.00 32.02 100 SER A C 1
ATOM 755 O O . SER A 1 101 ? 5.751 -5.298 82.258 1.00 34.56 100 SER A O 1
ATOM 758 N N . VAL A 1 102 ? 7.102 -7.030 82.485 1.00 31.61 101 VAL A N 1
ATOM 759 C CA . VAL A 1 102 ? 7.674 -6.836 81.166 1.00 30.64 101 VAL A CA 1
ATOM 760 C C . VAL A 1 102 ? 6.759 -7.404 80.066 1.00 29.99 101 VAL A C 1
ATOM 761 O O . VAL A 1 102 ? 6.629 -6.792 79.025 1.00 32.09 101 VAL A O 1
ATOM 773 N N . SER A 1 104 ? 3.578 -7.674 80.152 1.00 36.11 103 SER A N 1
ATOM 774 C CA . SER A 1 104 ? 2.505 -6.689 79.995 1.00 35.15 103 SER A CA 1
ATOM 775 C C . SER A 1 104 ? 2.759 -5.756 78.791 1.00 35.73 103 SER A C 1
ATOM 776 O O . SER A 1 104 ? 1.843 -5.451 78.038 1.00 35.05 103 SER A O 1
ATOM 779 N N . LYS A 1 105 ? 4.004 -5.344 78.585 1.00 36.23 104 LYS A N 1
ATOM 780 C CA . LYS A 1 105 ? 4.332 -4.468 77.460 1.00 35.76 104 LYS A CA 1
ATOM 781 C C . LYS A 1 105 ? 4.620 -5.215 76.128 1.00 35.01 104 LYS A C 1
ATOM 782 O O . LYS A 1 105 ? 4.632 -4.610 75.071 1.00 34.48 104 LYS A O 1
ATOM 788 N N . HIS A 1 106 ? 4.819 -6.530 76.202 1.00 36.00 105 HIS A N 1
ATOM 789 C CA . HIS A 1 106 ? 5.188 -7.372 75.083 1.00 33.29 105 HIS A CA 1
ATOM 790 C C . HIS A 1 106 ? 4.316 -8.637 75.104 1.00 35.31 105 HIS A C 1
ATOM 791 O O . HIS A 1 106 ? 4.844 -9.769 75.140 1.00 33.42 105 HIS A O 1
ATOM 798 N N . PRO A 1 107 ? 2.975 -8.439 75.048 1.00 37.50 106 PRO A N 1
ATOM 799 C CA . PRO A 1 107 ? 2.003 -9.479 75.334 1.00 37.57 106 PRO A CA 1
ATOM 800 C C . PRO A 1 107 ? 2.064 -10.687 74.399 1.00 38.01 106 PRO A C 1
ATOM 801 O O . PRO A 1 107 ? 1.626 -11.773 74.783 1.00 37.94 106 PRO A O 1
ATOM 805 N N . HIS A 1 108 ? 2.620 -10.482 73.204 1.00 37.31 107 HIS A N 1
ATOM 806 C CA . HIS A 1 108 ? 2.770 -11.511 72.212 1.00 38.68 107 HIS A CA 1
ATOM 807 C C . HIS A 1 108 ? 4.100 -12.259 72.274 1.00 35.35 107 HIS A C 1
ATOM 808 O O . HIS A 1 108 ? 4.266 -13.231 71.552 1.00 32.03 107 HIS A O 1
ATOM 815 N N . PHE A 1 109 ? 5.019 -11.835 73.145 1.00 34.82 108 PHE A N 1
ATOM 816 C CA . PHE A 1 109 ? 6.362 -12.426 73.159 1.00 35.72 108 PHE A CA 1
ATOM 817 C C . PHE A 1 109 ? 6.338 -13.883 73.650 1.00 35.88 108 PHE A C 1
ATOM 818 O O . PHE A 1 109 ? 6.934 -14.723 73.002 1.00 36.83 108 PHE A O 1
ATOM 826 N N . PRO A 1 110 ? 5.650 -14.168 74.785 1.00 34.29 109 PRO A N 1
ATOM 827 C CA . PRO A 1 110 ? 5.577 -15.541 75.274 1.00 35.91 109 PRO A CA 1
ATOM 828 C C . PRO A 1 110 ? 4.976 -16.534 74.273 1.00 35.64 109 PRO A C 1
ATOM 829 O O . PRO A 1 110 ? 5.516 -17.624 74.112 1.00 31.89 109 PRO A O 1
ATOM 833 N N . ARG A 1 111 ? 3.930 -16.146 73.550 1.00 30.34 110 ARG A N 1
ATOM 834 C CA . ARG A 1 111 ? 3.321 -17.047 72.572 1.00 38.55 110 ARG A CA 1
ATOM 835 C C . ARG A 1 111 ? 4.264 -17.279 71.361 1.00 34.82 110 ARG A C 1
ATOM 836 O O . ARG A 1 111 ? 4.394 -18.394 70.848 1.00 32.81 110 ARG A O 1
ATOM 844 N N . LEU A 1 112 ? 4.970 -16.238 70.946 1.00 33.05 111 LEU A N 1
ATOM 845 C CA . LEU A 1 112 ? 5.982 -16.392 69.914 1.00 32.70 111 LEU A CA 1
ATOM 846 C C . LEU A 1 112 ? 7.074 -17.369 70.341 1.00 32.07 111 LEU A C 1
ATOM 847 O O . LEU A 1 112 ? 7.433 -18.251 69.592 1.00 28.41 111 LEU A O 1
ATOM 860 N N . LEU A 1 114 ? 6.908 -19.692 72.635 1.00 35.46 113 LEU A N 1
ATOM 861 C CA . LEU A 1 114 ? 6.356 -21.050 72.779 1.00 36.85 113 LEU A CA 1
ATOM 862 C C . LEU A 1 114 ? 6.135 -21.715 71.424 1.00 36.46 113 LEU A C 1
ATOM 863 O O . LEU A 1 114 ? 6.372 -22.909 71.286 1.00 35.15 113 LEU A O 1
ATOM 868 N N . ARG A 1 115 ? 5.674 -20.940 70.435 1.00 36.02 114 ARG A N 1
ATOM 869 C CA . ARG A 1 115 ? 5.513 -21.405 69.073 1.00 38.81 114 ARG A CA 1
ATOM 870 C C . ARG A 1 115 ? 6.868 -21.879 68.473 1.00 38.05 114 ARG A C 1
ATOM 871 O O . ARG A 1 115 ? 6.944 -22.929 67.879 1.00 34.15 114 ARG A O 1
ATOM 879 N N . ILE A 1 116 ? 7.927 -21.090 68.648 1.00 36.63 115 ILE A N 1
ATOM 880 C CA . ILE A 1 116 ? 9.253 -21.456 68.142 1.00 35.30 115 ILE A CA 1
ATOM 881 C C . ILE A 1 116 ? 9.722 -22.748 68.816 1.00 33.69 115 ILE A C 1
ATOM 882 O O . ILE A 1 116 ? 10.230 -23.658 68.151 1.00 34.65 115 ILE A O 1
ATOM 887 N N . ALA A 1 117 ? 9.517 -22.832 70.137 1.00 33.68 116 ALA A N 1
ATOM 888 C CA . ALA A 1 117 ? 9.899 -23.997 70.955 1.00 34.30 116 ALA A CA 1
ATOM 889 C C . ALA A 1 117 ? 9.219 -25.294 70.536 1.00 36.31 116 ALA A C 1
ATOM 890 O O . ALA A 1 117 ? 9.736 -26.374 70.805 1.00 37.18 116 ALA A O 1
ATOM 892 N N . GLY A 1 118 ? 8.088 -25.186 69.848 1.00 35.90 117 GLY A N 1
ATOM 893 C CA . GLY A 1 118 ? 7.336 -26.350 69.388 1.00 36.47 117 GLY A CA 1
ATOM 894 C C . GLY A 1 118 ? 7.727 -26.824 68.001 1.00 38.89 117 GLY A C 1
ATOM 895 O O . GLY A 1 118 ? 7.145 -27.770 67.513 1.00 35.67 117 GLY A O 1
ATOM 896 N N . LEU A 1 119 ? 8.713 -26.185 67.356 1.00 33.56 118 LEU A N 1
ATOM 897 C CA . LEU A 1 119 ? 9.173 -26.643 66.054 1.00 34.97 118 LEU A CA 1
ATOM 898 C C . LEU A 1 119 ? 9.844 -27.978 66.220 1.00 36.08 118 LEU A C 1
ATOM 899 O O . LEU A 1 119 ? 10.384 -28.265 67.279 1.00 33.15 118 LEU A O 1
ATOM 904 N N . ASP A 1 120 ? 9.828 -28.804 65.169 1.00 37.82 119 ASP A N 1
ATOM 905 C CA . ASP A 1 120 ? 10.542 -30.078 65.239 1.00 33.72 119 ASP A CA 1
ATOM 906 C C . ASP A 1 120 ? 12.057 -29.787 65.148 1.00 32.22 119 ASP A C 1
ATOM 907 O O . ASP A 1 120 ? 12.577 -29.539 64.064 1.00 31.22 119 ASP A O 1
ATOM 912 N N . GLN A 1 121 ? 12.738 -29.865 66.301 1.00 35.23 120 GLN A N 1
ATOM 913 C CA . GLN A 1 121 ? 14.175 -29.544 66.420 1.00 37.21 120 GLN A CA 1
ATOM 914 C C . GLN A 1 121 ? 15.111 -30.613 65.816 1.00 36.39 120 GLN A C 1
ATOM 915 O O . GLN A 1 121 ? 16.318 -30.437 65.781 1.00 39.58 120 GLN A O 1
ATOM 921 N N . SER A 1 122 ? 14.549 -31.712 65.333 1.00 37.16 121 SER A N 1
ATOM 922 C CA . SER A 1 122 ? 15.308 -32.720 64.597 1.00 34.33 121 SER A CA 1
ATOM 923 C C . SER A 1 122 ? 15.430 -32.398 63.103 1.00 33.30 121 SER A C 1
ATOM 924 O O . SER A 1 122 ? 16.203 -33.023 62.401 1.00 29.50 121 SER A O 1
ATOM 927 N N . LEU A 1 123 ? 14.667 -31.426 62.612 1.00 30.01 122 LEU A N 1
ATOM 928 C CA . LEU A 1 123 ? 14.686 -31.120 61.195 1.00 30.90 122 LEU A CA 1
ATOM 929 C C . LEU A 1 123 ? 15.785 -30.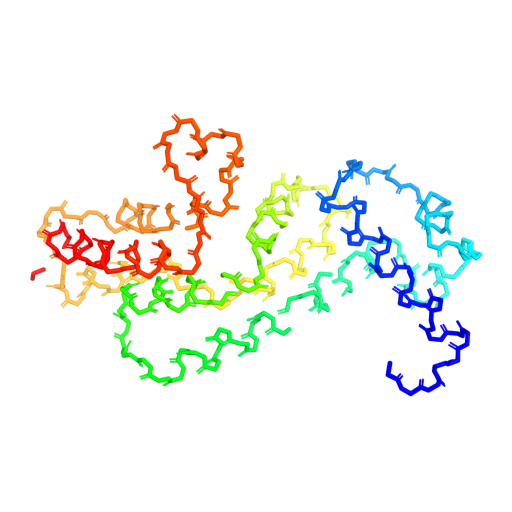112 60.913 1.00 27.45 122 LEU A C 1
ATOM 930 O O . LEU A 1 123 ? 15.934 -29.140 61.649 1.00 28.72 122 LEU A O 1
ATOM 935 N N . PRO A 1 124 ? 16.575 -30.337 59.848 1.00 28.72 123 PRO A N 1
ATOM 936 C CA . PRO A 1 124 ? 17.667 -29.391 59.546 1.00 33.32 123 PRO A CA 1
ATOM 937 C C . PRO A 1 124 ? 17.230 -27.972 59.144 1.00 32.32 123 PRO A C 1
ATOM 938 O O . PRO A 1 124 ? 17.937 -27.017 59.459 1.00 34.58 123 PRO A O 1
ATOM 942 N N . GLU A 1 125 ? 16.085 -27.834 58.476 1.00 31.78 124 GLU A N 1
ATOM 943 C CA . GLU A 1 125 ? 15.434 -26.507 58.271 1.00 33.76 124 GLU A CA 1
ATOM 944 C C . GLU A 1 125 ? 15.197 -25.700 59.541 1.00 31.82 124 GLU A C 1
ATOM 945 O O . GLU A 1 125 ? 14.901 -24.521 59.452 1.00 35.81 124 GLU A O 1
ATOM 951 N N . ASN A 1 126 ? 15.253 -26.326 60.710 1.00 32.42 125 ASN A N 1
ATOM 952 C CA . ASN A 1 126 ? 14.912 -25.636 61.961 1.00 30.72 125 ASN A CA 1
ATOM 953 C C . ASN A 1 126 ? 16.111 -25.396 62.885 1.00 29.15 125 ASN A C 1
ATOM 954 O O . ASN A 1 126 ? 15.927 -24.853 63.975 1.00 32.94 125 ASN A O 1
ATOM 959 N N . ALA A 1 127 ? 17.308 -25.849 62.493 1.00 28.98 126 ALA A N 1
ATOM 960 C CA . ALA A 1 127 ? 18.501 -25.810 63.360 1.00 29.64 126 ALA A CA 1
ATOM 961 C C . ALA A 1 127 ? 18.891 -24.365 63.726 1.00 30.67 126 ALA A C 1
ATOM 962 O O . ALA A 1 127 ? 19.162 -24.043 64.900 1.00 28.93 126 ALA A O 1
ATOM 964 N N . GLU A 1 128 ? 18.835 -23.481 62.737 1.00 29.62 127 GLU A N 1
ATOM 965 C CA . GLU A 1 128 ? 19.253 -22.113 62.915 1.00 34.72 127 GLU A CA 1
ATOM 966 C C . GLU A 1 128 ? 18.287 -21.349 63.834 1.00 32.74 127 GLU A C 1
ATOM 967 O O . GLU A 1 128 ? 18.718 -20.645 64.749 1.00 31.47 127 GLU A O 1
ATOM 973 N N . VAL A 1 129 ? 16.994 -21.504 63.595 1.00 31.10 128 VAL A N 1
ATOM 974 C CA . VAL A 1 129 ? 15.982 -20.849 64.396 1.00 32.30 128 VAL A CA 1
ATOM 975 C C . VAL A 1 129 ? 16.019 -21.437 65.813 1.00 31.61 128 VAL A C 1
ATOM 976 O O . VAL A 1 129 ? 15.813 -20.716 66.760 1.00 30.94 128 VAL A O 1
ATOM 980 N N . THR A 1 130 ? 16.253 -22.744 65.937 1.00 33.02 129 THR A N 1
ATOM 981 C CA . THR A 1 130 ? 16.374 -23.405 67.254 1.00 33.20 129 THR A CA 1
ATOM 982 C C . THR A 1 130 ? 17.587 -22.917 68.059 1.00 31.49 129 THR A C 1
ATOM 983 O O . THR A 1 130 ? 17.453 -22.658 69.241 1.00 31.63 129 THR A O 1
ATOM 987 N N . LYS A 1 131 ? 18.763 -22.826 67.431 1.00 33.77 130 LYS A N 1
ATOM 988 C CA . LYS A 1 131 ? 19.933 -22.188 68.053 1.00 36.13 130 LYS A CA 1
ATOM 989 C C . LYS A 1 131 ? 19.621 -20.769 68.597 1.00 34.85 130 LYS A C 1
ATOM 990 O O . LYS A 1 131 ? 19.946 -20.436 69.754 1.00 34.06 130 LYS A O 1
ATOM 996 N N . ALA A 1 132 ? 18.959 -19.957 67.775 1.00 32.88 131 ALA A N 1
ATOM 997 C CA . ALA A 1 132 ? 18.538 -18.613 68.194 1.00 33.52 131 ALA A CA 1
ATOM 998 C C . ALA A 1 132 ? 17.630 -18.673 69.412 1.00 33.99 131 ALA A C 1
ATOM 999 O O . ALA A 1 132 ? 17.822 -17.934 70.370 1.00 30.33 131 ALA A O 1
ATOM 1001 N N . PHE A 1 133 ? 16.650 -19.587 69.380 1.00 33.36 132 PHE A N 1
ATOM 1002 C CA . PHE A 1 133 ? 15.653 -19.718 70.460 1.00 31.03 132 PHE A CA 1
ATOM 1003 C C . PHE A 1 133 ? 16.294 -19.963 71.813 1.00 32.58 132 PHE A C 1
ATOM 1004 O O . PHE A 1 133 ? 15.981 -19.287 72.792 1.00 33.32 132 PHE A O 1
ATOM 1012 N N . TYR A 1 134 ? 17.222 -20.919 71.845 1.00 32.15 133 TYR A N 1
ATOM 1013 C CA . TYR A 1 134 ? 17.885 -21.313 73.070 1.00 29.88 133 TYR A CA 1
ATOM 1014 C C . TYR A 1 134 ? 18.825 -20.244 73.605 1.00 31.13 133 TYR A C 1
ATOM 1015 O O . TYR A 1 134 ? 18.979 -20.101 74.813 1.00 33.07 133 TYR A O 1
ATOM 1024 N N . GLU A 1 135 ? 19.412 -19.465 72.712 1.00 31.39 134 GLU A N 1
ATOM 1025 C CA . GLU A 1 135 ? 20.125 -18.262 73.091 1.00 32.97 134 GLU A CA 1
ATOM 1026 C C . GLU A 1 135 ? 19.224 -17.235 73.778 1.00 33.67 134 GLU A C 1
ATOM 1027 O O . GLU A 1 135 ? 19.571 -16.725 74.827 1.00 35.33 134 GLU A O 1
ATOM 1033 N N . VAL A 1 136 ? 18.058 -16.982 73.197 1.00 34.12 135 VAL A N 1
ATOM 1034 C CA . VAL A 1 136 ? 17.110 -15.985 73.721 1.00 34.24 135 VAL A CA 1
ATOM 1035 C C . VAL A 1 136 ? 16.633 -16.381 75.121 1.00 33.29 135 VAL A C 1
ATOM 1036 O O . VAL A 1 136 ? 16.529 -15.535 75.992 1.00 37.10 135 VAL A O 1
ATOM 1040 N N . VAL A 1 137 ? 16.380 -17.667 75.352 1.00 31.91 136 VAL A N 1
ATOM 1041 C CA . VAL A 1 137 ? 15.803 -18.094 76.622 1.00 32.31 136 VAL A CA 1
ATOM 1042 C C . VAL A 1 137 ? 16.836 -18.558 77.642 1.00 34.16 136 VAL A C 1
ATOM 1043 O O . VAL A 1 137 ? 16.467 -19.134 78.700 1.00 35.33 136 VAL A O 1
ATOM 1047 N N . ASN A 1 138 ? 18.115 -18.297 77.361 1.00 34.08 137 ASN A N 1
ATOM 1048 C CA . ASN A 1 138 ? 19.220 -18.818 78.188 1.00 31.97 137 ASN A CA 1
ATOM 1049 C C . ASN A 1 138 ? 19.253 -18.176 79.580 1.00 32.52 137 ASN A C 1
ATOM 1050 O O . ASN A 1 138 ? 19.898 -18.702 8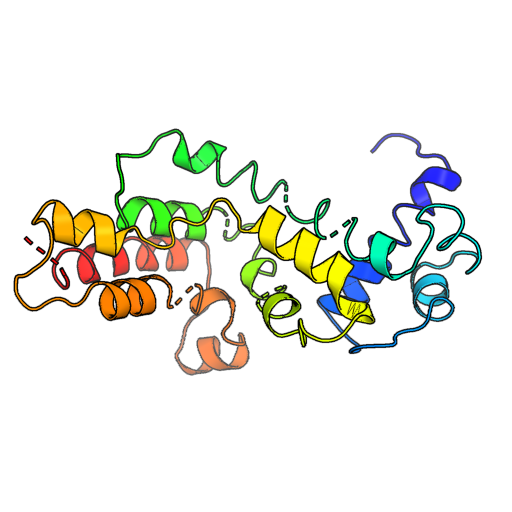0.493 1.00 30.15 137 ASN A O 1
ATOM 1055 N N . PHE A 1 139 ? 18.552 -17.047 79.718 1.00 31.21 138 PHE A N 1
ATOM 1056 C CA . PHE A 1 139 ? 18.385 -16.339 80.995 1.00 33.54 138 PHE A CA 1
ATOM 1057 C C . PHE A 1 139 ? 17.476 -17.092 82.009 1.00 34.57 138 PHE A C 1
ATOM 1058 O O . PHE A 1 139 ? 17.470 -16.768 83.187 1.00 32.85 138 PHE A O 1
ATOM 1066 N N . GLU A 1 140 ? 16.693 -18.065 81.543 1.00 36.13 139 GLU A N 1
ATOM 1067 C CA . GLU A 1 140 ? 15.672 -18.666 82.389 1.00 36.40 139 GLU A CA 1
ATOM 1068 C C . GLU A 1 140 ? 16.294 -19.476 83.513 1.00 32.36 139 GLU A C 1
ATOM 1069 O O . GLU A 1 140 ? 17.306 -20.193 83.318 1.00 29.77 139 GLU A O 1
ATOM 1075 N N . ASN A 1 141 ? 15.694 -19.335 84.686 1.00 30.10 140 ASN A N 1
ATOM 1076 C CA . ASN A 1 141 ? 16.172 -19.991 85.928 1.00 29.81 140 ASN A CA 1
ATOM 1077 C C . ASN A 1 141 ? 15.449 -21.327 86.091 1.00 30.80 140 ASN A C 1
ATOM 1078 O O . ASN A 1 141 ? 14.556 -21.493 86.964 1.00 27.35 140 ASN A O 1
ATOM 1083 N N . ILE A 1 142 ? 15.848 -22.243 85.216 1.00 30.79 141 ILE A N 1
ATOM 1084 C CA . ILE A 1 142 ? 15.198 -23.540 84.998 1.00 30.95 141 ILE A CA 1
ATOM 1085 C C . ILE A 1 142 ? 15.406 -24.570 86.113 1.00 33.09 141 ILE A C 1
ATOM 1086 O O . ILE A 1 142 ? 14.812 -25.650 86.044 1.00 28.26 141 ILE A O 1
ATOM 1091 N N . ALA A 1 143 ? 16.254 -24.261 87.114 1.00 31.55 142 ALA A N 1
ATOM 1092 C CA . ALA A 1 143 ? 16.468 -25.142 88.269 1.00 30.96 142 ALA A CA 1
ATOM 1093 C C . ALA A 1 143 ? 16.279 -24.404 89.567 1.00 29.47 142 ALA A C 1
ATOM 1094 O O . ALA A 1 143 ? 16.829 -24.803 90.577 1.00 34.30 142 ALA A O 1
ATOM 1096 N N . ILE A 1 144 ? 15.498 -23.330 89.563 1.00 28.85 143 ILE A N 1
ATOM 1097 C CA . ILE A 1 144 ? 15.365 -22.527 90.764 1.00 29.96 143 ILE A CA 1
ATOM 1098 C C . ILE A 1 144 ? 14.768 -23.308 91.925 1.00 26.87 143 ILE A C 1
ATOM 1099 O O . ILE A 1 144 ? 15.290 -23.262 93.032 1.00 28.69 143 ILE A O 1
ATOM 1104 N N . PHE A 1 145 ? 13.722 -24.087 91.684 1.00 33.22 144 PHE A N 1
ATOM 1105 C CA . PHE A 1 145 ? 13.178 -24.924 92.763 1.00 33.12 144 PHE A CA 1
ATOM 1106 C C . PHE A 1 145 ? 14.092 -26.080 93.191 1.00 32.71 144 PHE A C 1
ATOM 1107 O O . PHE A 1 145 ? 14.030 -26.504 94.339 1.00 33.81 144 PHE A O 1
ATOM 1115 N N . GLN A 1 146 ? 14.943 -26.593 92.295 1.00 32.08 145 GLN A N 1
ATOM 1116 C CA . GLN A 1 146 ? 15.995 -27.533 92.688 1.00 29.35 145 GLN A CA 1
ATOM 1117 C C . GLN A 1 146 ? 16.958 -26.881 93.696 1.00 29.28 145 GLN A C 1
ATOM 1118 O O . GLN A 1 146 ? 17.288 -27.455 94.744 1.00 34.54 145 GLN A O 1
ATOM 1124 N N . ARG A 1 147 ? 17.375 -25.656 93.412 1.00 30.72 146 ARG A N 1
ATOM 1125 C CA . ARG A 1 147 ? 18.244 -24.925 94.333 1.00 31.01 146 ARG A CA 1
ATOM 1126 C C . ARG A 1 147 ? 17.568 -24.637 95.664 1.00 31.44 146 ARG A C 1
ATOM 1127 O O . ARG A 1 147 ? 18.191 -24.773 96.724 1.00 33.34 146 ARG A O 1
ATOM 1135 N N . LEU A 1 148 ? 16.299 -24.246 95.612 1.00 30.72 147 LEU A N 1
ATOM 1136 C CA . LEU A 1 148 ? 15.517 -24.000 96.814 1.00 30.04 147 LEU A CA 1
ATOM 1137 C C . LEU A 1 148 ? 15.360 -25.280 97.671 1.00 31.38 147 LEU A C 1
ATOM 1138 O O . LEU A 1 148 ? 15.426 -25.229 98.910 1.00 30.76 147 LEU A O 1
ATOM 1143 N N . LYS A 1 149 ? 15.143 -26.418 97.011 1.00 30.79 148 LYS A N 1
ATOM 1144 C CA . LYS A 1 149 ? 15.013 -27.705 97.710 1.00 29.43 148 LYS A CA 1
ATOM 1145 C C . LYS A 1 149 ? 16.306 -28.016 98.446 1.00 32.51 148 LYS A C 1
ATOM 1146 O O . LYS A 1 149 ? 16.282 -28.458 99.594 1.00 30.83 148 LYS A O 1
ATOM 1152 N N . ASP A 1 150 ? 17.429 -27.783 97.771 1.00 34.41 149 ASP A N 1
ATOM 1153 C CA . ASP A 1 150 ? 18.740 -28.104 98.330 1.00 37.92 149 ASP A CA 1
ATOM 1154 C C . ASP A 1 150 ? 19.111 -27.193 99.488 1.00 38.27 149 ASP A C 1
ATOM 1155 O O . ASP A 1 150 ? 19.835 -27.618 100.378 1.00 36.65 149 ASP A O 1
ATOM 1160 N N . LYS A 1 151 ? 18.622 -25.950 99.480 1.00 37.37 150 LYS A N 1
ATOM 1161 C CA . LYS A 1 151 ? 18.852 -25.019 100.600 1.00 38.40 150 LYS A CA 1
ATOM 1162 C C . LYS A 1 151 ? 17.859 -25.221 101.730 1.00 37.36 150 LYS A C 1
ATOM 1163 O O . LYS A 1 151 ? 17.840 -24.434 102.660 1.00 37.42 150 LYS A O 1
ATOM 1169 N N . ASN A 1 152 ? 17.048 -26.278 101.627 1.00 36.41 151 ASN A N 1
ATOM 1170 C CA . ASN A 1 152 ? 16.004 -26.619 102.577 1.00 36.67 151 ASN A CA 1
ATOM 1171 C C . ASN A 1 152 ? 14.888 -25.595 102.767 1.00 37.43 151 ASN A C 1
ATOM 1172 O O . ASN A 1 152 ? 14.298 -25.494 103.856 1.00 31.37 151 ASN A O 1
ATOM 1177 N N . LEU A 1 153 ? 14.559 -24.886 101.689 1.00 36.17 152 LEU A N 1
ATOM 1178 C CA . LEU A 1 153 ? 13.589 -23.795 101.751 1.00 36.20 152 LEU A CA 1
ATOM 1179 C C . LEU A 1 153 ? 12.191 -24.179 101.264 1.00 36.25 152 LEU A C 1
ATOM 1180 O O . LEU A 1 153 ? 11.320 -23.330 101.206 1.00 38.58 152 LEU A O 1
ATOM 1185 N N . LEU A 1 154 ? 11.977 -25.449 100.931 1.00 35.92 153 LEU A N 1
ATOM 1186 C CA . LEU A 1 154 ? 10.699 -25.922 100.423 1.00 34.32 153 LEU A CA 1
ATOM 1187 C C . LEU A 1 154 ? 10.117 -26.833 101.449 1.00 35.70 153 LEU A C 1
ATOM 1188 O O . LEU A 1 154 ? 10.850 -27.396 102.272 1.00 39.85 153 LEU A O 1
ATOM 1193 N N . LYS A 1 155 ? 8.802 -27.020 101.412 1.00 36.34 154 LYS A N 1
ATOM 1194 C CA . LYS A 1 155 ? 8.171 -28.013 102.287 1.00 36.25 154 LYS A CA 1
ATOM 1195 C C . LYS A 1 155 ? 8.744 -29.415 102.026 1.00 34.59 154 LYS A C 1
ATOM 1196 O O . LYS A 1 155 ? 9.129 -29.754 100.890 1.00 29.23 154 LYS A O 1
ATOM 1202 N N A ASP A 1 156 ? 8.803 -30.225 103.081 0.50 34.61 155 ASP A N 1
ATOM 1203 N N B ASP A 1 156 ? 8.772 -30.220 103.092 0.50 34.37 155 ASP A N 1
ATOM 1204 C CA A ASP A 1 156 ? 9.513 -31.506 103.046 0.50 35.09 155 ASP A CA 1
ATOM 1205 C CA B ASP A 1 156 ? 9.450 -31.526 103.126 0.50 34.64 155 ASP A CA 1
ATOM 1206 C C A ASP A 1 156 ? 9.089 -32.430 101.894 0.50 34.90 155 ASP A C 1
ATOM 1207 C C B ASP A 1 156 ? 9.065 -32.478 101.981 0.50 34.48 155 ASP A C 1
ATOM 1208 O O A ASP A 1 156 ? 9.927 -33.099 101.292 0.50 35.58 155 ASP A O 1
ATOM 1209 O O B ASP A 1 156 ? 9.907 -33.222 101.483 0.50 34.76 155 ASP A O 1
ATOM 1218 N N . ASP A 1 157 ? 7.800 -32.458 101.576 1.00 34.27 156 ASP A N 1
ATOM 1219 C CA . ASP A 1 157 ? 7.307 -33.391 100.549 1.00 32.56 156 ASP A CA 1
ATOM 1220 C C . ASP A 1 157 ? 7.227 -32.798 99.142 1.00 32.07 156 ASP A C 1
ATOM 1221 O O . ASP A 1 157 ? 6.724 -33.451 98.243 1.00 31.66 156 ASP A O 1
ATOM 1226 N N . VAL A 1 158 ? 7.738 -31.583 98.962 1.00 31.43 157 VAL A N 1
ATOM 1227 C CA . VAL A 1 158 ? 7.718 -30.902 97.671 1.00 34.28 157 VAL A CA 1
ATOM 1228 C C . VAL A 1 158 ? 8.779 -31.460 96.740 1.00 32.59 157 VAL A C 1
ATOM 1229 O O . VAL A 1 158 ? 9.925 -31.580 97.104 1.00 29.47 157 VAL A O 1
ATOM 1233 N N . ASP A 1 159 ? 8.345 -31.802 95.528 1.00 33.97 158 ASP A N 1
ATOM 1234 C CA . ASP A 1 159 ? 9.215 -32.243 94.458 1.00 31.28 158 ASP A CA 1
ATOM 1235 C C . ASP A 1 159 ? 9.568 -31.066 93.572 1.00 31.16 158 ASP A C 1
ATOM 1236 O O . ASP A 1 159 ? 8.668 -30.374 93.014 1.00 28.48 158 ASP A O 1
ATOM 1241 N N . ALA A 1 160 ? 10.870 -30.872 93.398 1.00 28.12 159 ALA A N 1
ATOM 1242 C CA . ALA A 1 160 ? 11.402 -29.731 92.649 1.00 29.91 159 ALA A CA 1
ATOM 1243 C C . ALA A 1 160 ? 10.933 -29.632 91.197 1.00 28.42 159 ALA A C 1
ATOM 1244 O O . ALA A 1 160 ? 10.617 -28.519 90.726 1.00 30.12 159 ALA A O 1
ATOM 1246 N N . HIS A 1 161 ? 10.923 -30.754 90.479 1.00 26.61 160 HIS A N 1
ATOM 1247 C CA . HIS A 1 161 ? 10.388 -30.784 89.092 1.00 30.14 160 HIS A CA 1
ATOM 1248 C C . HIS A 1 161 ? 8.935 -30.322 89.030 1.00 27.76 160 HIS A C 1
ATOM 1249 O O . HIS A 1 161 ? 8.571 -29.507 88.190 1.00 27.48 160 HIS A O 1
ATOM 1256 N N . CYS A 1 162 ? 8.119 -30.825 89.934 1.00 27.87 161 CYS A N 1
ATOM 1257 C CA . CYS A 1 162 ? 6.689 -30.466 89.980 1.00 30.06 161 CYS A CA 1
ATOM 1258 C C . CYS A 1 162 ? 6.458 -29.014 90.370 1.00 28.64 161 CYS A C 1
ATOM 1259 O O . CYS A 1 162 ? 5.620 -28.334 89.797 1.00 28.32 161 CYS A O 1
ATOM 1262 N N . ALA A 1 163 ? 7.205 -28.554 91.359 1.00 28.35 162 ALA A N 1
ATOM 1263 C CA . ALA A 1 163 ? 7.191 -27.165 91.771 1.00 27.69 162 ALA A CA 1
ATOM 1264 C C . ALA A 1 163 ? 7.596 -26.258 90.618 1.00 24.30 162 ALA A C 1
ATOM 1265 O O . ALA A 1 163 ? 6.931 -25.274 90.357 1.00 24.97 162 ALA A O 1
ATOM 1267 N N . GLN A 1 164 ? 8.694 -26.583 89.961 1.00 25.62 163 GLN A N 1
ATOM 1268 C CA . GLN A 1 164 ? 9.194 -25.813 88.820 1.00 27.16 163 GLN A CA 1
ATOM 1269 C C . GLN A 1 164 ? 8.176 -25.715 87.676 1.00 26.83 163 GLN A C 1
ATOM 1270 O O . GLN A 1 164 ? 8.046 -24.662 87.058 1.00 27.53 163 GLN A O 1
ATOM 1276 N N . LEU A 1 165 ? 7.495 -26.829 87.408 1.00 28.59 164 LEU A N 1
ATOM 1277 C CA . LEU A 1 165 ? 6.501 -26.927 86.329 1.00 26.74 164 LEU A CA 1
ATOM 1278 C C . LEU A 1 165 ? 5.284 -26.087 86.636 1.00 27.55 164 LEU A C 1
ATOM 1279 O O . LEU A 1 165 ? 4.822 -25.343 85.775 1.00 27.64 164 LEU A O 1
ATOM 1284 N N . SER A 1 166 ? 4.792 -26.140 87.886 1.00 26.89 165 SER A N 1
ATOM 1285 C CA . SER A 1 166 ? 3.664 -25.331 88.287 1.00 25.94 165 SER A CA 1
ATOM 1286 C C . SER A 1 166 ? 4.009 -23.841 88.351 1.00 26.62 165 SER A C 1
ATOM 1287 O O . SER A 1 166 ? 3.192 -22.998 87.926 1.00 28.35 165 SER A O 1
ATOM 1290 N N . PHE A 1 167 ? 5.211 -23.504 88.835 1.00 28.93 166 PHE A N 1
ATOM 1291 C CA . PHE A 1 167 ? 5.734 -22.131 88.730 1.00 30.52 166 PHE A CA 1
ATOM 1292 C C . PHE A 1 167 ? 5.756 -21.611 87.280 1.00 28.33 166 PHE A C 1
ATOM 1293 O O . PHE A 1 167 ? 5.185 -20.556 86.992 1.00 27.30 166 PHE A O 1
ATOM 1301 N N . PHE A 1 168 ? 6.400 -22.373 86.395 1.00 31.16 167 PHE A N 1
ATOM 1302 C CA . PHE A 1 168 ? 6.478 -22.074 84.934 1.00 33.24 167 PHE A CA 1
ATOM 1303 C C . PHE A 1 168 ? 5.068 -21.836 84.345 1.00 33.23 167 PHE A C 1
ATOM 1304 O O . PHE A 1 168 ? 4.832 -20.865 83.637 1.00 34.17 167 PHE A O 1
ATOM 1312 N N . ALA A 1 169 ? 4.118 -22.692 84.716 1.00 33.02 168 ALA A N 1
ATOM 1313 C CA . ALA A 1 169 ? 2.736 -22.570 84.279 1.00 30.97 168 ALA A CA 1
ATOM 1314 C C . ALA A 1 169 ? 2.025 -21.297 84.725 1.00 32.25 168 ALA A C 1
ATOM 1315 O O . ALA A 1 169 ? 1.414 -20.633 83.919 1.00 32.09 168 ALA A O 1
ATOM 1333 N N . VAL A 1 172 ? 3.750 -18.254 82.857 1.00 29.24 171 VAL A N 1
ATOM 1334 C CA . VAL A 1 172 ? 3.668 -18.152 81.413 1.00 27.49 171 VAL A CA 1
ATOM 1335 C C . VAL A 1 172 ? 2.262 -18.370 80.836 1.00 29.75 171 VAL A C 1
ATOM 1336 O O . VAL A 1 172 ? 1.878 -17.718 79.854 1.00 30.95 171 VAL A O 1
ATOM 1340 N N . PHE A 1 173 ? 1.517 -19.315 81.396 1.00 29.65 172 PHE A N 1
ATOM 1341 C CA . PHE A 1 173 ? 0.211 -19.702 80.815 1.00 30.55 172 PHE A CA 1
ATOM 1342 C C . PHE A 1 173 ? -0.747 -18.528 80.595 1.00 29.07 172 PHE A C 1
ATOM 1343 O O . PHE A 1 173 ? -1.448 -18.490 79.591 1.00 30.66 172 PHE A O 1
ATOM 1351 N N . PRO A 1 174 ? -0.790 -17.568 81.521 1.00 32.42 173 PRO A N 1
ATOM 1352 C CA . PRO A 1 174 ? -1.713 -16.444 81.285 1.00 32.36 173 PRO A CA 1
ATOM 1353 C C . PRO A 1 174 ? -1.544 -15.760 79.899 1.00 34.07 173 PRO A C 1
ATOM 1354 O O . PRO A 1 174 ? -2.523 -15.337 79.300 1.00 34.66 173 PRO A O 1
ATOM 1358 N N . PHE A 1 175 ? -0.312 -15.731 79.396 1.00 34.03 174 PHE A N 1
ATOM 1359 C CA . PHE A 1 175 ? 0.048 -15.079 78.125 1.00 32.25 174 PHE A CA 1
ATOM 1360 C C . PHE A 1 175 ? -0.116 -15.950 76.922 1.00 31.45 174 PHE A C 1
ATOM 1361 O O . PHE A 1 175 ? -0.053 -15.460 75.791 1.00 34.59 174 PHE A O 1
ATOM 1369 N N . ILE A 1 176 ? -0.301 -17.248 77.160 1.00 34.57 175 ILE A N 1
ATOM 1370 C CA . ILE A 1 176 ? -0.486 -18.235 76.114 1.00 36.08 175 ILE A CA 1
ATOM 1371 C C . ILE A 1 176 ? -1.962 -18.535 75.852 1.00 36.09 175 ILE A C 1
ATOM 1372 O O . ILE A 1 176 ? -2.325 -18.819 74.733 1.00 36.54 175 ILE A O 1
ATOM 1377 N N . VAL A 1 177 ? -2.798 -18.504 76.885 1.00 38.13 176 VAL A N 1
ATOM 1378 C CA . VAL A 1 177 ? -4.232 -18.749 76.731 1.00 38.79 176 VAL A CA 1
ATOM 1379 C C . VAL A 1 177 ? -4.875 -17.735 75.788 1.00 37.70 176 VAL A C 1
ATOM 1380 O O . VAL A 1 177 ? -4.706 -16.522 75.966 1.00 35.99 176 VAL A O 1
ATOM 1384 N N . PRO A 1 178 ? -5.625 -18.224 74.778 1.00 36.17 177 PRO A N 1
ATOM 1385 C CA . PRO A 1 178 ? -6.359 -17.337 73.901 1.00 36.10 177 PRO A CA 1
ATOM 1386 C C . PRO A 1 178 ? -7.244 -16.417 74.690 1.00 36.37 177 PRO A C 1
ATOM 1387 O O . PRO A 1 178 ? -7.845 -16.865 75.659 1.00 33.09 177 PRO A O 1
ATOM 1391 N N . GLU A 1 179 ? -7.345 -15.161 74.261 1.00 38.26 178 GLU A N 1
ATOM 1392 C CA . GLU A 1 179 ? -8.246 -14.192 74.887 1.00 38.47 178 GLU A CA 1
ATOM 1393 C C . GLU A 1 179 ? -9.702 -14.636 74.945 1.00 38.12 178 GLU A C 1
ATOM 1394 O O . GLU A 1 179 ? -10.429 -14.250 75.852 1.00 37.58 178 GLU A O 1
ATOM 1400 N N . ASN A 1 180 ? -10.146 -15.375 73.929 1.00 37.91 179 ASN A N 1
ATOM 1401 C CA . ASN A 1 180 ? -11.472 -15.987 73.944 1.00 34.78 179 ASN A CA 1
ATOM 1402 C C . ASN A 1 180 ? -11.717 -16.709 75.290 1.00 32.29 179 ASN A C 1
ATOM 1403 O O . ASN A 1 180 ? -12.759 -16.540 75.913 1.00 34.47 179 ASN A O 1
ATOM 1408 N N . LEU A 1 181 ? -10.741 -17.482 75.748 1.00 31.97 180 LEU A N 1
ATOM 1409 C CA . LEU A 1 181 ? -10.908 -18.272 76.980 1.00 32.67 180 LEU A CA 1
ATOM 1410 C C . LEU A 1 181 ? -10.774 -17.522 78.282 1.00 31.26 180 LEU A C 1
ATOM 1411 O O . LEU A 1 181 ? -11.459 -17.852 79.266 1.00 33.35 180 LEU A O 1
ATOM 1416 N N . LEU A 1 182 ? -9.869 -16.548 78.333 1.00 28.72 181 LEU A N 1
ATOM 1417 C CA . LEU A 1 182 ? -9.818 -15.628 79.476 1.00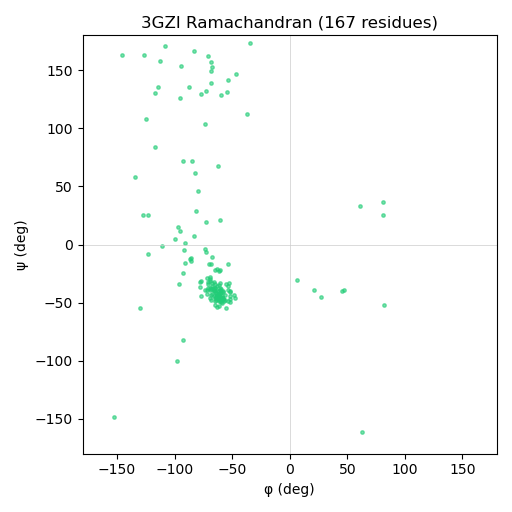 27.61 181 LEU A CA 1
ATOM 1418 C C . LEU A 1 182 ? -11.130 -14.891 79.635 1.00 28.99 181 LEU A C 1
ATOM 1419 O O . LEU A 1 182 ? -11.691 -14.832 80.751 1.00 23.85 181 LEU A O 1
ATOM 1424 N N . GLU A 1 183 ? -11.667 -14.371 78.523 1.00 30.04 182 GLU A N 1
ATOM 1425 C CA . GLU A 1 183 ? -12.928 -13.654 78.583 1.00 31.67 182 GLU A CA 1
ATOM 1426 C C . GLU A 1 183 ? -14.065 -14.518 79.118 1.00 30.70 182 GLU A C 1
ATOM 1427 O O . GLU A 1 183 ? -14.931 -14.039 79.846 1.00 31.12 182 GLU A O 1
ATOM 1433 N N . ARG A 1 184 ? -14.066 -15.785 78.735 1.00 32.96 183 ARG A N 1
ATOM 1434 C CA . ARG A 1 184 ? -15.102 -16.738 79.148 1.00 33.73 183 ARG A CA 1
ATOM 1435 C C . ARG A 1 184 ? -15.153 -16.944 80.657 1.00 33.21 183 ARG A C 1
ATOM 1436 O O . ARG A 1 184 ? -16.225 -17.167 81.207 1.00 33.43 183 ARG A O 1
ATOM 1444 N N . VAL A 1 185 ? -13.998 -16.896 81.318 1.00 37.21 184 VAL A N 1
ATOM 1445 C CA . VAL A 1 185 ? -13.926 -16.927 82.796 1.00 38.35 184 VAL A CA 1
ATOM 1446 C C . VAL A 1 185 ? -13.811 -15.528 83.411 1.00 39.92 184 VAL A C 1
ATOM 1447 O O . VAL A 1 185 ? -13.473 -15.395 84.578 1.00 43.92 184 VAL A O 1
ATOM 1451 N N . GLY A 1 186 ? -14.104 -14.487 82.629 1.00 36.76 185 GLY A N 1
ATOM 1452 C CA . GLY A 1 186 ? -14.199 -13.129 83.148 1.00 35.39 185 GLY A CA 1
ATOM 1453 C C . GLY A 1 186 ? -12.912 -12.362 83.356 1.00 37.64 185 GLY A C 1
ATOM 1454 O O . GLY A 1 186 ? -12.872 -11.439 84.194 1.00 33.03 185 GLY A O 1
ATOM 1455 N N . ILE A 1 187 ? -11.863 -12.718 82.597 1.00 32.97 186 ILE A N 1
ATOM 1456 C CA . ILE A 1 187 ? -10.554 -12.098 82.781 1.00 31.68 186 ILE A CA 1
ATOM 1457 C C . ILE A 1 187 ? -10.123 -11.335 81.544 1.00 30.81 186 ILE A C 1
ATOM 1458 O O . ILE A 1 187 ? -10.146 -11.867 80.449 1.00 32.90 186 ILE A O 1
ATOM 1463 N N . GLU A 1 188 ? -9.691 -10.094 81.741 1.00 30.85 187 GLU A N 1
ATOM 1464 C CA . GLU A 1 188 ? -8.815 -9.415 80.803 1.00 33.01 187 GLU A CA 1
ATOM 1465 C C . GLU A 1 188 ? -7.451 -9.159 81.483 1.00 30.29 187 GLU A C 1
ATOM 1466 O O . GLU A 1 188 ? -7.408 -8.784 82.637 1.00 28.93 187 GLU A O 1
ATOM 1472 N N . LEU A 1 189 ? -6.351 -9.425 80.773 1.00 31.42 188 LEU A N 1
ATOM 1473 C CA . LEU A 1 189 ? -5.003 -9.302 81.330 1.00 36.04 188 LEU A CA 1
ATOM 1474 C C . LEU A 1 189 ? -4.528 -7.848 81.289 1.00 36.34 188 LEU A C 1
ATOM 1475 O O . LEU A 1 189 ? -3.516 -7.543 80.657 1.00 40.01 188 LEU A O 1
ATOM 1480 N N . THR A 1 190 ? -5.239 -6.964 81.991 1.00 34.43 189 THR A N 1
ATOM 1481 C CA . THR A 1 190 ? -4.819 -5.580 82.096 1.00 37.57 189 THR A CA 1
ATOM 1482 C C . THR A 1 190 ? -3.555 -5.468 82.982 1.00 37.93 189 THR A C 1
ATOM 1483 O O . THR A 1 190 ? -3.253 -6.396 83.737 1.00 36.40 189 THR A O 1
ATOM 1487 N N . PRO A 1 191 ? -2.818 -4.340 82.900 1.00 40.70 190 PRO A N 1
ATOM 1488 C CA . PRO A 1 191 ? -1.751 -4.131 83.902 1.00 40.94 190 PRO A CA 1
ATOM 1489 C C . PRO A 1 191 ? -2.249 -4.282 85.352 1.00 38.75 190 PRO A C 1
ATOM 1490 O O . PRO A 1 191 ? -1.552 -4.887 86.170 1.00 39.98 190 PRO A O 1
ATOM 1494 N N . ASP A 1 192 ? -3.444 -3.759 85.649 1.00 35.76 191 ASP A N 1
ATOM 1495 C CA . ASP A 1 192 ? -3.999 -3.868 86.988 1.00 35.28 191 ASP A CA 1
ATOM 1496 C C . ASP A 1 192 ? -4.271 -5.299 87.409 1.00 35.37 191 ASP A C 1
ATOM 1497 O O . ASP A 1 192 ? -4.012 -5.665 88.563 1.00 37.65 191 ASP A O 1
ATOM 1502 N N . PHE A 1 193 ? -4.833 -6.094 86.502 1.00 32.04 192 PHE A N 1
ATOM 1503 C CA . PHE A 1 193 ? -5.087 -7.502 86.800 1.00 29.70 192 PHE A CA 1
ATOM 1504 C C . PHE A 1 193 ? -3.767 -8.260 86.916 1.00 28.39 192 PHE A C 1
ATOM 1505 O O . PHE A 1 193 ? -3.663 -9.125 87.757 1.00 29.26 192 PHE A O 1
ATOM 1513 N N . LEU A 1 194 ? -2.770 -7.958 86.086 1.00 30.57 193 LEU A N 1
ATOM 1514 C CA . LEU A 1 194 ? -1.495 -8.672 86.186 1.00 30.29 193 LEU A CA 1
ATOM 1515 C C . LEU A 1 194 ? -0.772 -8.333 87.490 1.00 31.53 193 LEU A C 1
ATOM 1516 O O . LEU A 1 194 ? -0.092 -9.178 88.067 1.00 30.32 193 LEU A O 1
ATOM 1521 N N . GLN A 1 195 ? -0.947 -7.102 87.955 1.00 34.09 194 GLN A N 1
ATOM 1522 C CA . GLN A 1 195 ? -0.471 -6.684 89.280 1.00 35.02 194 GLN A CA 1
ATOM 1523 C C . GLN A 1 195 ? -1.163 -7.442 90.426 1.00 34.52 194 GLN A C 1
ATOM 1524 O O . GLN A 1 195 ? -0.501 -7.895 91.354 1.00 34.65 194 GLN A O 1
ATOM 1530 N N . LEU A 1 196 ? -2.488 -7.594 90.356 1.00 33.50 195 LEU A N 1
ATOM 1531 C CA . LEU A 1 196 ? -3.240 -8.432 91.303 1.00 32.42 195 LEU A CA 1
ATOM 1532 C C . LEU A 1 196 ? -2.763 -9.877 91.227 1.00 30.08 195 LEU A C 1
ATOM 1533 O O . LEU A 1 196 ? -2.449 -10.494 92.247 1.00 29.92 195 LEU A O 1
ATOM 1538 N N . LEU A 1 197 ? -2.675 -10.394 90.004 1.00 28.32 196 LEU A N 1
ATOM 1539 C CA . LEU A 1 197 ? -2.228 -11.742 89.764 1.00 28.27 196 LEU A CA 1
ATOM 1540 C C . LEU A 1 197 ? -0.806 -12.010 90.250 1.00 26.03 196 LEU A C 1
ATOM 1541 O O . LEU A 1 197 ? -0.547 -13.088 90.783 1.00 27.78 196 LEU A O 1
ATOM 1546 N N . ALA A 1 198 ? 0.103 -11.049 90.085 1.00 27.63 197 ALA A N 1
ATOM 1547 C CA . ALA A 1 198 ? 1.468 -11.171 90.663 1.00 29.27 197 ALA A CA 1
ATOM 1548 C C . ALA A 1 198 ? 1.409 -11.325 92.183 1.00 29.45 197 ALA A C 1
ATOM 1549 O O . ALA A 1 198 ? 2.072 -12.208 92.756 1.00 30.26 197 ALA A O 1
ATOM 1551 N N A GLU A 1 199 ? 0.620 -10.467 92.816 0.50 31.63 198 GLU A N 1
ATOM 1552 N N B GLU A 1 199 ? 0.631 -10.467 92.852 0.50 31.14 198 GLU A N 1
ATOM 1553 C CA A GLU A 1 199 ? 0.421 -10.478 94.269 0.50 32.12 198 GLU A CA 1
ATOM 1554 C CA B GLU A 1 199 ? 0.475 -10.550 94.325 0.50 31.03 198 GLU A CA 1
ATOM 1555 C C A GLU A 1 199 ? -0.171 -11.826 94.749 0.50 31.62 198 GLU A C 1
ATOM 1556 C C B GLU A 1 199 ? -0.136 -11.897 94.735 0.50 30.60 198 GLU A C 1
ATOM 1557 O O A GLU A 1 199 ? 0.328 -12.449 95.677 0.50 31.53 198 GLU A O 1
ATOM 1558 O O B GLU A 1 199 ? 0.374 -12.591 95.607 0.50 29.50 198 GLU A O 1
ATOM 1569 N N . GLN A 1 200 ? -1.231 -12.267 94.084 1.00 31.32 199 GLN A N 1
ATOM 1570 C CA . GLN A 1 200 ? -1.909 -13.523 94.396 1.00 29.94 199 GLN A CA 1
ATOM 1571 C C . GLN A 1 200 ? -1.014 -14.777 94.230 1.00 31.51 199 GLN A C 1
ATOM 1572 O O . GLN A 1 200 ? -1.037 -15.686 95.069 1.00 33.48 199 GLN A O 1
ATOM 1578 N N . ASN A 1 201 ? -0.243 -14.826 93.152 1.00 31.16 200 ASN A N 1
ATOM 1579 C CA . ASN A 1 201 ? 0.588 -15.986 92.869 1.00 31.35 200 ASN A CA 1
ATOM 1580 C C . ASN A 1 201 ? 1.814 -15.986 93.727 1.00 32.44 200 ASN A C 1
ATOM 1581 O O . ASN A 1 201 ? 2.326 -17.051 94.028 1.00 30.69 200 ASN A O 1
ATOM 1586 N N . THR A 1 202 ? 2.312 -14.794 94.066 1.00 32.18 201 THR A N 1
ATOM 1587 C CA . THR A 1 202 ? 3.375 -14.682 95.065 1.00 34.01 201 THR A CA 1
ATOM 1588 C C . THR A 1 202 ? 2.926 -15.403 96.337 1.00 33.04 201 THR A C 1
ATOM 1589 O O . THR A 1 202 ? 3.645 -16.255 96.865 1.00 33.70 201 THR A O 1
ATOM 1593 N N . ARG A 1 203 ? 1.705 -15.128 96.793 1.00 33.81 202 ARG A N 1
ATOM 1594 C CA . ARG A 1 203 ? 1.206 -15.766 98.028 1.00 33.67 202 ARG A CA 1
ATOM 1595 C C . ARG A 1 203 ? 0.895 -17.249 97.867 1.00 34.57 202 ARG A C 1
ATOM 1596 O O . ARG A 1 203 ? 1.154 -18.036 98.773 1.00 32.73 202 ARG A O 1
ATOM 1604 N N . LEU A 1 204 ? 0.355 -17.647 96.714 1.00 34.15 203 LEU A N 1
ATOM 1605 C CA . LEU A 1 204 ? 0.130 -19.061 96.435 1.00 33.04 203 LEU A CA 1
ATOM 1606 C C . LEU A 1 204 ? 1.462 -19.854 96.496 1.00 32.28 203 LEU A C 1
ATOM 1607 O O . LEU A 1 204 ? 1.527 -20.945 97.061 1.00 31.87 203 LEU A O 1
ATOM 1612 N N . LEU A 1 205 ? 2.500 -19.321 95.879 1.00 34.26 204 LEU A N 1
ATOM 1613 C CA . LEU A 1 205 ? 3.806 -19.979 95.891 1.00 36.32 204 LEU A CA 1
ATOM 1614 C C . LEU A 1 205 ? 4.410 -20.073 97.317 1.00 36.43 204 LEU A C 1
ATOM 1615 O O . LEU A 1 205 ? 4.939 -21.135 97.696 1.00 35.82 204 LEU A O 1
ATOM 1620 N N A GLN A 1 206 ? 4.343 -18.979 98.078 0.50 36.58 205 GLN A N 1
ATOM 1621 N N B GLN A 1 206 ? 4.330 -18.988 98.093 0.50 37.12 205 GLN A N 1
ATOM 1622 C CA A GLN A 1 206 ? 4.880 -18.942 99.461 0.50 36.47 205 GLN A CA 1
ATOM 1623 C CA B GLN A 1 206 ? 4.908 -18.980 99.462 0.50 37.38 205 GLN A CA 1
ATOM 1624 C C A GLN A 1 206 ? 4.145 -19.904 100.388 0.50 35.95 205 GLN A C 1
ATOM 1625 C C B GLN A 1 206 ? 4.144 -19.933 100.378 0.50 36.47 205 GLN A C 1
ATOM 1626 O O A GLN A 1 206 ? 4.743 -20.774 101.004 0.50 36.72 205 GLN A O 1
ATOM 1627 O O B GLN A 1 206 ? 4.722 -20.826 100.980 0.50 37.15 205 GLN A O 1
ATOM 1638 N N . ARG A 1 207 ? 2.837 -19.735 100.472 1.00 36.84 206 ARG A N 1
ATOM 1639 C CA . ARG A 1 207 ? 1.994 -20.560 101.326 1.00 35.92 206 ARG A CA 1
ATOM 1640 C C . ARG A 1 207 ? 1.923 -21.971 100.804 1.00 37.39 206 ARG A C 1
ATOM 1641 O O . ARG A 1 207 ? 1.805 -22.917 101.575 1.00 38.53 206 ARG A O 1
ATOM 1649 N N . GLY A 1 208 ? 1.973 -22.120 99.478 1.00 36.09 207 GLY A N 1
ATOM 1650 C CA . GLY A 1 208 ? 1.911 -23.440 98.864 1.00 33.78 207 GLY A CA 1
ATOM 1651 C C . GLY A 1 208 ? 3.148 -24.303 99.020 1.00 31.94 207 GLY A C 1
ATOM 1652 O O . GLY A 1 208 ? 3.042 -25.499 99.256 1.00 34.97 207 GLY A O 1
ATOM 1653 N N . LEU A 1 209 ? 4.323 -23.710 98.855 1.00 32.63 208 LEU A N 1
ATOM 1654 C CA . LEU A 1 209 ? 5.566 -24.490 98.671 1.00 34.68 208 LEU A CA 1
ATOM 1655 C C . LEU A 1 209 ? 6.690 -24.209 99.691 1.00 37.24 208 LEU A C 1
ATOM 1656 O O . LEU A 1 209 ? 7.513 -25.087 99.951 1.00 31.30 208 LEU A O 1
ATOM 1669 N N . ASP A 1 211 ? 8.759 -23.057 103.302 1.00 50.87 210 ASP A N 1
ATOM 1670 C CA . ASP A 1 211 ? 8.874 -22.908 104.792 1.00 50.03 210 ASP A CA 1
ATOM 1671 C C . ASP A 1 211 ? 10.240 -23.402 105.217 1.00 51.71 210 ASP A C 1
ATOM 1672 O O . ASP A 1 211 ? 10.545 -24.578 105.034 1.00 54.17 210 ASP A O 1
#

InterPro domains:
  IPR001647 DNA-binding HTH domain, TetR-type [PF00440] (22-65)
  IPR001647 DNA-binding HTH domain, TetR-type [PR00455] (21-34)
  IPR001647 DNA-binding HTH domain, TetR-type [PR00455] (42-65)
  IPR001647 DNA-binding HTH domain, TetR-type [PS50977] (15-75)
  IPR009057 Homedomain-like superfamily [SSF46689] (11-85)
  IPR050624 Nucleoid occlusion factor SlmA/HTH-type transcriptional regulator [PTHR43479] (16-152)

Sequence (196 aa):
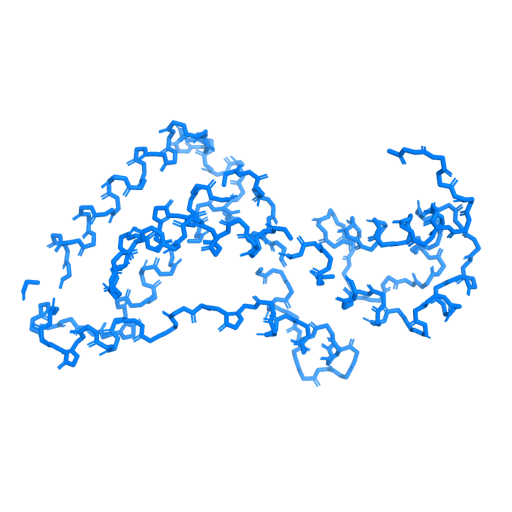VGRPSGDTQNRRDKLIILAARNLFIERPYAQVSIRREIASLAGTDPGLIIRYYFGSKEKLFSSTIHETAPVLAQLLHKARRETRQESPAALLQTYYSVSKHPHFPRLLRIAGLDQSLPENAEVTKAFYEVVNFENIAIFQRLKDKNLLKDDDVDAHCAQLSFFAVFPFIVPENLLERVGIELTPDFLQLLAEEQNTRLLQQRGLD

Foldseek 3Di:
DPDDDPLVLLLVLLLVLLVCCLLPHDDAPPDLVNSCVSSVHDSVVCCVVQVDPLRSNLCLVVLLVLVVQLVVQPVPDDDDDLLSNLLSVLVSLVSLSNLQSVSLVPPDCVDPSNVSNVVSVCVSCVPDPQQSLVVCVVVVNWPPPDDRVVLSVVSVCSVVSNDDPVVCVVVPDDSHSVVSNVVSVVVSVCSNVVTD

Radius of gyration: 19.96 Å; Cα contacts (8 Å, |Δi|>4): 172; chains: 1; bounding box: 37×43×59 Å

Solvent-accessible surface area: 12215 Å² total

Secondary structure (DSSP, 8-state):
-----HHHHHHHHHHHHHHHHHHTS--S---HHHHHHHHTS-THHHHHHHSSHHHHHH--TTT--HHHHHHHHHHTS-TT-HHHHHHHHHH---STTTTT--TGGGS-TTSGGGHHHHHHHHHHGGG--TTHHHHHHHTT-S-TT--HHHHHHHHH--HHHHS-HHHHHHTT----HHHHHHHHHHHHHHHHHH--

Organism: Shewanella loihica (strain ATCC BAA-1088 / PV-4) (NCBI:txid323850)